Protein AF-0000000066339302 (afdb_homodimer)

Secondary structure (DSSP, 8-state):
-------------TTS--SS-EEEEEETT-EEEEE--TTEEEEEEEEEEEBSSSSTT-SSTTS----SSB--TTHHHHHHHH--SSEEEEE-SHHHH--SSTTS--EEEEEEEEEE---/-------------TTS--SS-EEEEEETT-EEEEE--TTEEEEEEEEEEEESSSSTT-SSTTS----SSEE-TTHHHHHHHH--SSEEEEE-SHHHH--SSTTS--EEEEEEEEEE---

Radius of gyration: 18.71 Å; Cα contacts (8 Å, |Δi|>4): 495; chains: 2; bounding box: 59×50×57 Å

Organism: Danio rerio (NCBI:txid7955)

Nearest PDB structures (foldseek):
  6ske-assembly2_B  TM=9.099E-01  e=1.446E-08  Mus musculus
  2jxa-assembly1_A  TM=8.877E-01  e=1.211E-08  Mus musculus
  6ska-assembly1_D  TM=9.083E-01  e=2.318E-08  Mus musculus
  6vhh-assembly1_B  TM=9.122E-01  e=5.954E-08  Homo sapiens
  8suf-assembly4_H  TM=9.346E-01  e=1.937E-07  Caenorhabditis elegans

Structure (mmCIF, N/CA/C/O backbone):
data_AF-0000000066339302-model_v1
#
loop_
_entity.id
_entity.type
_entity.pdbx_description
1 polymer 'D-galactoside-specific lectin isoform X1'
#
loop_
_atom_site.group_PDB
_atom_site.id
_atom_site.type_symbol
_atom_site.label_atom_id
_atom_site.label_alt_id
_atom_site.label_comp_id
_atom_site.label_asym_id
_atom_site.label_entity_id
_atom_site.label_seq_id
_atom_site.pdbx_PDB_ins_code
_atom_site.Cartn_x
_atom_site.Cartn_y
_atom_site.Cartn_z
_atom_site.occupancy
_atom_site.B_iso_or_equiv
_atom_site.auth_seq_id
_atom_site.auth_comp_id
_atom_site.auth_asym_id
_atom_site.auth_atom_id
_atom_site.pdbx_PDB_model_num
ATOM 1 N N . MET A 1 1 ? 38.031 -24.719 9.078 1 21.66 1 MET A N 1
ATOM 2 C CA . MET A 1 1 ? 37.5 -23.422 9.523 1 21.66 1 MET A CA 1
ATOM 3 C C . MET A 1 1 ? 36.219 -23.062 8.797 1 21.66 1 MET A C 1
ATOM 5 O O . MET A 1 1 ? 36.219 -22.797 7.59 1 21.66 1 MET A O 1
ATOM 9 N N . LEU A 1 2 ? 35.031 -23.609 9.094 1 25.84 2 LEU A N 1
ATOM 10 C CA . LEU A 1 2 ? 33.75 -23.672 8.43 1 25.84 2 LEU A CA 1
ATOM 11 C C . LEU A 1 2 ? 33 -22.344 8.57 1 25.84 2 LEU A C 1
ATOM 13 O O . LEU A 1 2 ? 32.844 -21.828 9.68 1 25.84 2 LEU A O 1
ATOM 17 N N . LEU A 1 3 ? 33.094 -21.391 7.602 1 24.3 3 LEU A N 1
ATOM 18 C CA . LEU A 1 3 ? 32.562 -20.031 7.551 1 24.3 3 LEU A CA 1
ATOM 19 C C . LEU A 1 3 ? 31.047 -20.031 7.656 1 24.3 3 LEU A C 1
ATOM 21 O O . LEU A 1 3 ? 30.359 -20.641 6.82 1 24.3 3 LEU A O 1
ATOM 25 N N . ASN A 1 4 ? 30.469 -20.094 8.875 1 28.41 4 ASN A N 1
ATOM 26 C CA . ASN A 1 4 ? 29.062 -19.969 9.242 1 28.41 4 ASN A CA 1
ATOM 27 C C . ASN A 1 4 ? 28.469 -18.641 8.75 1 28.41 4 ASN A C 1
ATOM 29 O O . ASN A 1 4 ? 28.844 -17.578 9.227 1 28.41 4 ASN A O 1
ATOM 33 N N . PHE A 1 5 ? 28.203 -18.516 7.48 1 26.23 5 PHE A N 1
ATOM 34 C CA . PHE A 1 5 ? 27.531 -17.297 7.004 1 26.23 5 PHE A CA 1
ATOM 35 C C . PHE A 1 5 ? 26.219 -17.078 7.723 1 26.23 5 PHE A C 1
ATOM 37 O O . PHE A 1 5 ? 25.25 -17.828 7.492 1 26.23 5 PHE A O 1
ATOM 44 N N . GLY A 1 6 ? 26.234 -16.672 8.984 1 25.89 6 GLY A N 1
ATOM 45 C CA . GLY A 1 6 ? 25.062 -16.234 9.711 1 25.89 6 GLY A CA 1
ATOM 46 C C . GLY A 1 6 ? 24.203 -15.266 8.922 1 25.89 6 GLY A C 1
ATOM 47 O O . GLY A 1 6 ? 24.672 -14.203 8.508 1 25.89 6 GLY A O 1
ATOM 48 N N . LEU A 1 7 ? 23.359 -15.75 8.102 1 23.72 7 LEU A N 1
ATOM 49 C CA . LEU A 1 7 ? 22.422 -14.922 7.355 1 23.72 7 LEU A CA 1
ATOM 50 C C . LEU A 1 7 ? 21.656 -13.984 8.289 1 23.72 7 LEU A C 1
ATOM 52 O O . LEU A 1 7 ? 20.891 -14.43 9.133 1 23.72 7 LEU A O 1
ATOM 56 N N . LEU A 1 8 ? 22.281 -12.914 8.82 1 21.17 8 LEU A N 1
ATOM 57 C CA . LEU A 1 8 ? 21.625 -11.82 9.531 1 21.17 8 LEU A CA 1
ATOM 58 C C . LEU A 1 8 ? 20.375 -11.352 8.805 1 21.17 8 LEU A C 1
ATOM 60 O O . LEU A 1 8 ? 20.469 -10.773 7.715 1 21.17 8 LEU A O 1
ATOM 64 N N . ILE A 1 9 ? 19.5 -12.195 8.734 1 25.31 9 ILE A N 1
ATOM 65 C CA . ILE A 1 9 ? 18.203 -11.734 8.242 1 25.31 9 ILE A CA 1
ATOM 66 C C . ILE A 1 9 ? 17.781 -10.469 8.984 1 25.31 9 ILE A C 1
ATOM 68 O O . ILE A 1 9 ? 17.516 -10.508 10.188 1 25.31 9 ILE A O 1
ATOM 72 N N . SER A 1 10 ? 18.453 -9.336 8.828 1 25.16 10 SER A N 1
ATOM 73 C CA . SER A 1 10 ? 17.984 -8.07 9.383 1 25.16 10 SER A CA 1
ATOM 74 C C . SER A 1 10 ? 16.484 -7.895 9.18 1 25.16 10 SER A C 1
ATOM 76 O O . SER A 1 10 ? 15.992 -7.961 8.047 1 25.16 10 SER A O 1
ATOM 78 N N . TYR A 1 11 ? 15.719 -8.445 10.062 1 26.34 11 TYR A N 1
ATOM 79 C CA . TYR A 1 11 ? 14.375 -7.93 10.32 1 26.34 11 TYR A CA 1
ATOM 80 C C . TYR A 1 11 ? 14.32 -6.422 10.109 1 26.34 11 TYR A C 1
ATOM 82 O O . TYR A 1 11 ? 14.977 -5.664 10.836 1 26.34 11 TYR A O 1
ATOM 90 N N . VAL A 1 12 ? 14.367 -5.926 9.008 1 31.53 12 VAL A N 1
ATOM 91 C CA . VAL A 1 12 ? 14.195 -4.48 8.93 1 31.53 12 VAL A CA 1
ATOM 92 C C . VAL A 1 12 ? 12.938 -4.07 9.688 1 31.53 12 VAL A C 1
ATOM 94 O O . VAL A 1 12 ? 11.82 -4.449 9.312 1 31.53 12 VAL A O 1
ATOM 97 N N . PRO A 1 13 ? 12.906 -3.938 11 1 32.78 13 PRO A N 1
ATOM 98 C CA . PRO A 1 13 ? 11.789 -3.334 11.727 1 32.78 13 PRO A CA 1
ATOM 99 C C . PRO A 1 13 ? 11.102 -2.219 10.945 1 32.78 13 PRO A C 1
ATOM 101 O O . PRO A 1 13 ? 11.734 -1.571 10.102 1 32.78 13 PRO A O 1
ATOM 104 N N . ASP A 1 14 ? 9.672 -2.246 10.906 1 36.25 14 ASP A N 1
ATOM 105 C CA . ASP A 1 14 ? 8.852 -1.217 10.273 1 36.25 14 ASP A CA 1
ATOM 106 C C . ASP A 1 14 ? 9.453 0.17 10.477 1 36.25 14 ASP A C 1
ATOM 108 O O . ASP A 1 14 ? 9.023 1.14 9.852 1 36.25 14 ASP A O 1
ATOM 112 N N . ASP A 1 15 ? 9.836 0.49 11.805 1 36.69 15 ASP A N 1
ATOM 113 C CA . ASP A 1 15 ? 10.234 1.846 12.18 1 36.69 15 ASP A CA 1
ATOM 114 C C . ASP A 1 15 ? 11.438 2.311 11.359 1 36.69 15 ASP A C 1
ATOM 116 O O . ASP A 1 15 ? 12.086 3.299 11.703 1 36.69 15 ASP A O 1
ATOM 120 N N . TYR A 1 16 ? 12.32 1.476 11.031 1 38.69 16 TYR A N 1
ATOM 121 C CA . TYR A 1 16 ? 13.641 2.031 10.766 1 38.69 16 TYR A CA 1
ATOM 122 C C . TYR A 1 16 ? 13.531 3.406 10.117 1 38.69 16 TYR A C 1
ATOM 124 O O . TYR A 1 16 ? 12.492 3.762 9.57 1 38.69 16 TYR A O 1
ATOM 132 N N . ASN A 1 17 ? 14.688 4.238 10.078 1 41.66 17 ASN A N 1
ATOM 133 C CA . ASN A 1 17 ? 15.258 5.512 9.656 1 41.66 17 ASN A CA 1
ATOM 134 C C . ASN A 1 17 ? 14.719 5.941 8.297 1 41.66 17 ASN A C 1
ATOM 136 O O . ASN A 1 17 ? 15.406 6.617 7.531 1 41.66 17 ASN A O 1
ATOM 140 N N . LEU A 1 18 ? 13.773 5.211 7.668 1 50.72 18 LEU A N 1
ATOM 141 C CA . LEU A 1 18 ? 13.828 5.238 6.211 1 50.72 18 LEU A CA 1
ATOM 142 C C . LEU A 1 18 ? 13.352 6.582 5.672 1 50.72 18 LEU A C 1
ATOM 144 O O . LEU A 1 18 ? 12.266 7.051 6.027 1 50.72 18 LEU A O 1
ATOM 148 N N . MET A 1 19 ? 14.289 7.445 5.352 1 65.69 19 MET A N 1
ATOM 149 C CA . MET A 1 19 ? 14.258 8.664 4.543 1 65.69 19 MET A CA 1
ATOM 150 C C . MET A 1 19 ? 13.211 8.555 3.436 1 65.69 19 MET A C 1
ATOM 152 O O . MET A 1 19 ? 12.922 9.539 2.754 1 65.69 19 MET A O 1
ATOM 156 N N . PHE A 1 20 ? 12.445 7.352 3.465 1 84.44 20 PHE A N 1
ATOM 157 C CA . PHE A 1 20 ? 11.508 7.23 2.359 1 84.44 20 PHE A CA 1
ATOM 158 C C . PHE A 1 20 ? 10.07 7.156 2.877 1 84.44 20 PHE A C 1
ATOM 160 O O . PHE A 1 20 ? 9.812 6.52 3.9 1 84.44 20 PHE A O 1
ATOM 167 N N . ALA A 1 21 ? 9.242 7.805 2.156 1 91.12 21 ALA A N 1
ATOM 168 C CA . ALA A 1 21 ? 7.82 7.801 2.51 1 91.12 21 ALA A CA 1
ATOM 169 C C . ALA A 1 21 ? 7.273 6.375 2.566 1 91.12 21 ALA A C 1
ATOM 171 O O . ALA A 1 21 ? 7.594 5.547 1.711 1 91.12 21 ALA A O 1
ATOM 172 N N . LYS A 1 22 ? 6.516 6.086 3.625 1 90.19 22 LYS A N 1
ATOM 173 C CA . LYS A 1 22 ? 5.855 4.801 3.824 1 90.19 22 LYS A CA 1
ATOM 174 C C . LYS A 1 22 ? 4.41 4.84 3.342 1 90.19 22 LYS A C 1
ATOM 176 O O . LYS A 1 22 ? 3.816 5.914 3.234 1 90.19 22 LYS A O 1
ATOM 181 N N . THR A 1 23 ? 3.908 3.684 2.92 1 93.38 23 THR A N 1
ATOM 182 C CA . THR A 1 23 ? 2.516 3.602 2.496 1 93.38 23 THR A CA 1
ATOM 183 C C . THR A 1 23 ? 1.752 2.586 3.34 1 93.38 23 THR A C 1
ATOM 185 O O . THR A 1 23 ? 2.23 1.472 3.564 1 93.38 23 THR A O 1
ATOM 188 N N . VAL A 1 24 ? 0.606 2.996 3.848 1 93.75 24 VAL A N 1
ATOM 189 C CA . VAL A 1 24 ? -0.328 2.084 4.5 1 93.75 24 VAL A CA 1
ATOM 190 C C . VAL A 1 24 ? -1.639 2.039 3.719 1 93.75 24 VAL A C 1
ATOM 192 O O . VAL A 1 24 ? -2.109 3.064 3.223 1 93.75 24 VAL A O 1
ATOM 195 N N . VAL A 1 25 ? -2.146 0.832 3.51 1 95.06 25 VAL A N 1
ATOM 196 C CA . VAL A 1 25 ? -3.432 0.614 2.855 1 95.06 25 VAL A CA 1
ATOM 197 C C . VAL A 1 25 ? -4.406 -0.035 3.836 1 95.06 25 VAL A C 1
ATOM 199 O O . VAL A 1 25 ? -4.121 -1.096 4.395 1 95.06 25 VAL A O 1
ATOM 202 N N . ILE A 1 26 ? -5.52 0.594 4.051 1 95.06 26 ILE A N 1
ATOM 203 C CA . ILE A 1 26 ? -6.555 0.129 4.969 1 95.06 26 ILE A CA 1
ATOM 204 C C . ILE A 1 26 ? -7.848 -0.134 4.199 1 95.06 26 ILE A C 1
ATOM 206 O O . ILE A 1 26 ? -8.406 0.777 3.586 1 95.06 26 ILE A O 1
ATOM 210 N N . CYS A 1 27 ? -8.344 -1.36 4.305 1 94.38 27 CYS A N 1
ATOM 211 C CA . CYS A 1 27 ? -9.547 -1.712 3.561 1 94.38 27 CYS A CA 1
ATOM 212 C C . CYS A 1 27 ? -10.781 -1.077 4.188 1 94.38 27 CYS A C 1
ATOM 214 O O . CYS A 1 27 ? -10.836 -0.873 5.402 1 94.38 27 CYS A O 1
ATOM 216 N N . GLU A 1 28 ? -11.773 -0.762 3.326 1 95.19 28 GLU A N 1
ATOM 217 C CA . GLU A 1 28 ? -13.031 -0.197 3.801 1 95.19 28 GLU A CA 1
ATOM 218 C C . GLU A 1 28 ? -13.625 -1.036 4.93 1 95.19 28 GLU A C 1
ATOM 220 O O . GLU A 1 28 ? -13.727 -2.258 4.812 1 95.19 28 GLU A O 1
ATOM 225 N N . GLY A 1 29 ? -13.938 -0.343 6.059 1 95 29 GLY A N 1
ATOM 226 C CA . GLY A 1 29 ? -14.539 -1.021 7.195 1 95 29 GLY A CA 1
ATOM 227 C C . GLY A 1 29 ? -13.531 -1.432 8.25 1 95 29 GLY A C 1
ATOM 228 O O . GLY A 1 29 ? -13.898 -1.991 9.281 1 95 29 GLY A O 1
ATOM 229 N N . HIS A 1 30 ? -12.297 -1.112 8.094 1 94.38 30 HIS A N 1
ATOM 230 C CA . HIS A 1 30 ? -11.25 -1.526 9.023 1 94.38 30 HIS A CA 1
ATOM 231 C C . HIS A 1 30 ? -10.539 -0.32 9.625 1 94.38 30 HIS A C 1
ATOM 233 O O . HIS A 1 30 ? -10.734 0.81 9.172 1 94.38 30 HIS A O 1
ATOM 239 N N . LEU A 1 31 ? -9.789 -0.609 10.633 1 94.56 31 LEU A N 1
ATOM 240 C CA . LEU A 1 31 ? -8.867 0.353 11.234 1 94.56 31 LEU A CA 1
ATOM 241 C C . LEU A 1 31 ? -7.426 0.05 10.844 1 94.56 31 LEU A C 1
ATOM 243 O O . LEU A 1 31 ? -7.094 -1.093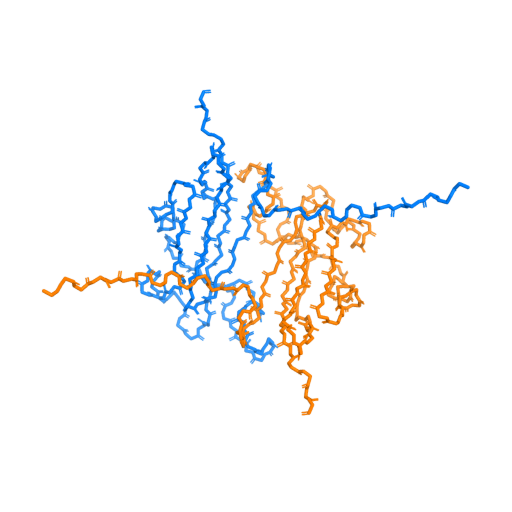 10.523 1 94.56 31 LEU A O 1
ATOM 247 N N . GLY A 1 32 ? -6.668 1.064 10.828 1 93.94 32 GLY A N 1
ATOM 248 C CA . GLY A 1 32 ? -5.242 0.907 10.602 1 93.94 32 GLY A CA 1
ATOM 249 C C . GLY A 1 32 ? -4.398 1.836 11.461 1 93.94 32 GLY A C 1
ATOM 250 O O . GLY A 1 32 ? -4.898 2.832 11.984 1 93.94 32 GLY A O 1
ATOM 251 N N . VAL A 1 33 ? -3.16 1.466 11.633 1 93.31 33 VAL A N 1
ATOM 252 C CA . VAL A 1 33 ? -2.26 2.225 12.492 1 93.31 33 VAL A CA 1
ATOM 253 C C . VAL A 1 33 ? -1.16 2.869 11.648 1 93.31 33 VAL A C 1
ATOM 255 O O . VAL A 1 33 ? -0.589 2.227 10.766 1 93.31 33 VAL A O 1
ATOM 258 N N . VAL A 1 34 ? -0.977 4.102 11.875 1 93.56 34 VAL A N 1
ATOM 259 C CA . VAL A 1 34 ? 0.171 4.852 11.375 1 93.56 34 VAL A CA 1
ATOM 260 C C . VAL A 1 34 ? 1.108 5.195 12.531 1 93.56 34 VAL A C 1
ATOM 262 O O . VAL A 1 34 ? 0.678 5.75 13.547 1 93.56 34 VAL A O 1
ATOM 265 N N . LYS A 1 35 ? 2.383 4.836 12.344 1 92.69 35 LYS A N 1
ATOM 266 C CA . LYS A 1 35 ? 3.252 5.012 13.508 1 92.69 35 LYS A CA 1
ATOM 267 C C . LYS A 1 35 ? 4.664 5.41 13.078 1 92.69 35 LYS A C 1
ATOM 269 O O . LYS A 1 35 ? 5.145 4.98 12.031 1 92.69 35 LYS A O 1
ATOM 274 N N . CYS A 1 36 ? 5.238 6.258 13.914 1 89.81 36 CYS A N 1
ATOM 275 C CA . CYS A 1 36 ? 6.648 6.625 13.812 1 89.81 36 CYS A CA 1
ATOM 276 C C . CYS A 1 36 ? 7.391 6.297 15.102 1 89.81 36 CYS A C 1
ATOM 278 O O . CYS A 1 36 ? 6.766 6.02 16.125 1 89.81 36 CYS A O 1
ATOM 280 N N . GLY A 1 37 ? 8.828 6.168 14.984 1 84.31 37 GLY A N 1
ATOM 281 C CA . GLY A 1 37 ? 9.664 5.91 16.141 1 84.31 37 GLY A CA 1
ATOM 282 C C . GLY A 1 37 ? 9.633 7.035 17.172 1 84.31 37 GLY A C 1
ATOM 283 O O . GLY A 1 37 ? 8.969 8.055 16.953 1 84.31 37 GLY A O 1
ATOM 284 N N . PRO A 1 38 ? 10.602 6.59 18.188 1 78.75 38 PRO A N 1
ATOM 285 C CA . PRO A 1 38 ? 10.703 7.594 19.25 1 78.75 38 PRO A CA 1
ATOM 286 C C . PRO A 1 38 ? 11.414 8.867 18.781 1 78.75 38 PRO A C 1
ATOM 288 O O . PRO A 1 38 ? 12.289 8.805 17.922 1 78.75 38 PRO A O 1
ATOM 291 N N . MET A 1 39 ? 10.852 9.984 18.75 1 83.25 39 MET A N 1
ATOM 292 C CA . MET A 1 39 ? 11.422 11.312 18.531 1 83.25 39 MET A CA 1
ATOM 293 C C . MET A 1 39 ? 11.07 11.828 17.141 1 83.25 39 MET A C 1
ATOM 295 O O . MET A 1 39 ? 11.758 12.695 16.594 1 83.25 39 MET A O 1
ATOM 299 N N . SER A 1 40 ? 10.25 11.133 16.578 1 86 40 SER A N 1
ATOM 300 C CA . SER A 1 40 ? 9.781 11.594 15.281 1 86 40 SER A CA 1
ATOM 301 C C . SER A 1 40 ? 8.258 11.711 15.25 1 86 40 SER A C 1
ATOM 303 O O . SER A 1 40 ? 7.562 10.984 15.961 1 86 40 SER A O 1
ATOM 305 N N . GLY A 1 41 ? 7.812 12.641 14.484 1 90.06 41 GLY A N 1
ATOM 306 C CA . GLY A 1 41 ? 6.387 12.828 14.281 1 90.06 41 GLY A CA 1
ATOM 307 C C . GLY A 1 41 ? 5.93 12.469 12.875 1 90.06 41 GLY A C 1
ATOM 308 O O . GLY A 1 41 ? 6.711 12.547 11.93 1 90.06 41 GLY A O 1
ATOM 309 N N . ILE A 1 42 ? 4.652 12.172 12.805 1 91.88 42 ILE A N 1
ATOM 310 C CA . ILE A 1 42 ? 4.062 11.766 11.539 1 91.88 42 ILE A CA 1
ATOM 311 C C . ILE A 1 42 ? 3.854 12.984 10.648 1 91.88 42 ILE A C 1
ATOM 313 O O . ILE A 1 42 ? 3.359 14.016 11.109 1 91.88 42 ILE A O 1
ATOM 317 N N . VAL A 1 43 ? 4.297 12.906 9.422 1 92.38 43 VAL A N 1
ATOM 318 C CA . VAL A 1 43 ? 3.982 13.875 8.375 1 92.38 43 VAL A CA 1
ATOM 319 C C . VAL A 1 43 ? 3.256 13.172 7.227 1 92.38 43 VAL A C 1
ATOM 321 O O . VAL A 1 43 ? 3.777 12.227 6.641 1 92.38 43 VAL A O 1
ATOM 324 N N . ILE A 1 44 ? 2.021 13.648 6.906 1 93.94 44 ILE A N 1
ATOM 325 C CA . ILE A 1 44 ? 1.227 13.039 5.848 1 93.94 44 ILE A CA 1
ATOM 326 C C . ILE A 1 44 ? 1.546 13.711 4.512 1 93.94 44 ILE A C 1
ATOM 328 O O . ILE A 1 44 ? 1.495 14.938 4.398 1 93.94 44 ILE A O 1
ATOM 332 N N . PHE A 1 45 ? 1.878 12.906 3.488 1 92.88 45 PHE A N 1
ATOM 333 C CA . PHE A 1 45 ? 2.201 13.445 2.172 1 92.88 45 PHE A CA 1
ATOM 334 C C . PHE A 1 45 ? 1.013 13.312 1.228 1 92.88 45 PHE A C 1
ATOM 336 O O . PHE A 1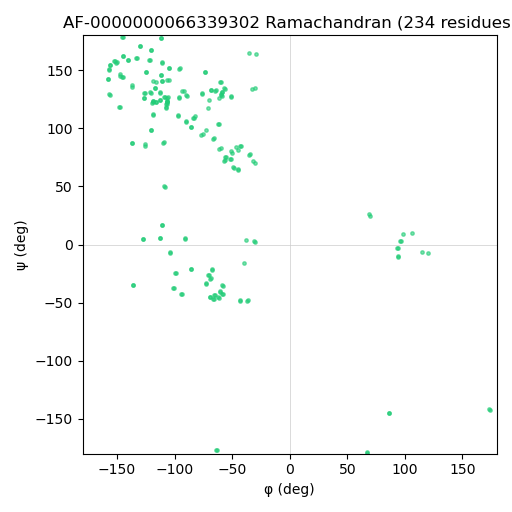 45 ? 0.824 14.148 0.341 1 92.88 45 PHE A O 1
ATOM 343 N N . ASP A 1 46 ? 0.308 12.258 1.321 1 94.5 46 ASP A N 1
ATOM 344 C CA . ASP A 1 46 ? -0.817 11.969 0.437 1 94.5 46 ASP A CA 1
ATOM 345 C C . ASP A 1 46 ? -1.795 11 1.091 1 94.5 46 ASP A C 1
ATOM 347 O O . ASP A 1 46 ? -1.408 10.211 1.956 1 94.5 46 ASP A O 1
ATOM 351 N N . ALA A 1 47 ? -3.016 11.141 0.716 1 97.62 47 ALA A N 1
ATOM 352 C CA . ALA A 1 47 ? -4.047 10.219 1.175 1 97.62 47 ALA A CA 1
ATOM 353 C C . ALA A 1 47 ? -5.242 10.211 0.227 1 97.62 47 ALA A C 1
ATOM 355 O O . ALA A 1 47 ? -5.621 11.258 -0.307 1 97.62 47 ALA A O 1
ATOM 356 N N . ASN A 1 48 ? -5.754 9.016 0.075 1 98.06 48 ASN A N 1
ATOM 357 C CA . ASN A 1 48 ? -6.949 8.883 -0.751 1 98.06 48 ASN A CA 1
ATOM 358 C C . ASN A 1 48 ? -7.855 7.766 -0.247 1 98.06 48 ASN A C 1
ATOM 360 O O . ASN A 1 48 ? -7.41 6.629 -0.073 1 98.06 48 ASN A O 1
ATOM 364 N N . TYR A 1 49 ? -9.094 8.078 0.162 1 98.44 49 TYR A N 1
ATOM 365 C CA . TYR A 1 49 ? -10.156 7.098 0.35 1 98.44 49 TYR A CA 1
ATOM 366 C C . TYR A 1 49 ? -10.961 6.918 -0.931 1 98.44 49 TYR A C 1
ATOM 368 O O . TYR A 1 49 ? -11.672 7.832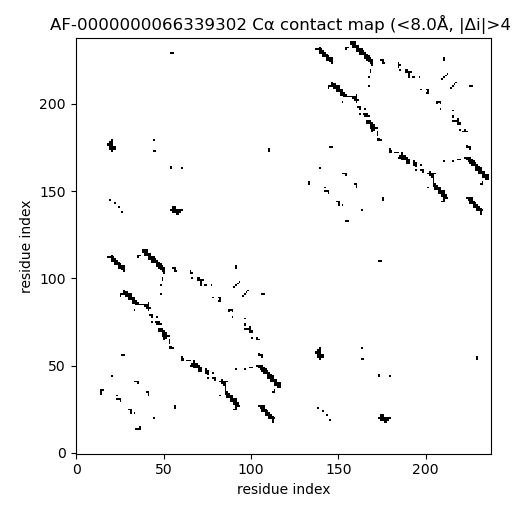 -1.363 1 98.44 49 TYR A O 1
ATOM 376 N N . GLY A 1 50 ? -10.781 5.883 -1.593 1 98 50 GLY A N 1
ATOM 377 C CA . GLY A 1 50 ? -11.305 5.598 -2.92 1 98 50 GLY A CA 1
ATOM 378 C C . GLY A 1 50 ? -10.781 4.305 -3.508 1 98 50 GLY A C 1
ATOM 379 O O . GLY A 1 50 ? -10.742 3.277 -2.826 1 98 50 GLY A O 1
ATOM 380 N N . ARG A 1 51 ? -10.531 4.348 -4.832 1 95.81 51 ARG A N 1
ATOM 381 C CA . ARG A 1 51 ? -10.023 3.162 -5.516 1 95.81 51 ARG A CA 1
ATOM 382 C C . ARG A 1 51 ? -9.281 3.545 -6.797 1 95.81 51 ARG A C 1
ATOM 384 O O . ARG A 1 51 ? -9.773 4.348 -7.59 1 95.81 51 ARG A O 1
ATOM 391 N N . THR A 1 52 ? -8.031 2.973 -6.879 1 93.88 52 THR A N 1
ATOM 392 C CA . THR A 1 52 ? -7.238 3.285 -8.062 1 93.88 52 THR A CA 1
ATOM 393 C C . THR A 1 52 ? -6.742 2.006 -8.734 1 93.88 52 THR A C 1
ATOM 395 O O . THR A 1 52 ? -5.93 2.059 -9.656 1 93.88 52 THR A O 1
ATOM 398 N N . ASP A 1 53 ? -7.168 0.826 -8.227 1 90.88 53 ASP A N 1
ATOM 399 C CA . ASP A 1 53 ? -6.785 -0.438 -8.852 1 90.88 53 ASP A CA 1
ATOM 400 C C . ASP A 1 53 ? -7.91 -1.464 -8.742 1 90.88 53 ASP A C 1
ATOM 402 O O . ASP A 1 53 ? -8.93 -1.21 -8.102 1 90.88 53 ASP A O 1
ATOM 406 N N . ASN A 1 54 ? -7.668 -2.672 -9.32 1 90.88 54 ASN A N 1
ATOM 407 C CA . ASN A 1 54 ? -8.75 -3.641 -9.438 1 90.88 54 ASN A CA 1
ATOM 408 C C . ASN A 1 54 ? -8.523 -4.848 -8.531 1 90.88 54 ASN A C 1
ATOM 410 O O . ASN A 1 54 ? -9.172 -5.879 -8.688 1 90.88 54 ASN A O 1
ATOM 414 N N . THR A 1 55 ? -7.625 -4.688 -7.562 1 91.44 55 THR A N 1
ATOM 415 C CA . THR A 1 55 ? -7.312 -5.926 -6.859 1 91.44 55 THR A CA 1
ATOM 416 C C . THR A 1 55 ? -7.273 -5.695 -5.352 1 91.44 55 THR A C 1
ATOM 418 O O . THR A 1 55 ? -7.715 -6.543 -4.574 1 91.44 55 THR A O 1
ATOM 421 N N . THR A 1 56 ? -6.816 -4.516 -4.887 1 91.69 56 THR A N 1
ATOM 422 C CA . THR A 1 56 ? -6.621 -4.215 -3.471 1 91.69 56 THR A CA 1
ATOM 423 C C . THR A 1 56 ? -7.934 -4.352 -2.705 1 91.69 56 THR A C 1
ATOM 425 O O . THR A 1 56 ? -8.977 -3.863 -3.152 1 91.69 56 THR A O 1
ATOM 428 N N . CYS A 1 57 ? -7.957 -5.082 -1.639 1 92.75 57 CYS A N 1
ATOM 429 C CA . CYS A 1 57 ? -9.039 -5.195 -0.663 1 92.75 57 CYS A CA 1
ATOM 430 C C . CYS A 1 57 ? -10.25 -5.895 -1.268 1 92.75 57 CYS A C 1
ATOM 432 O O . CYS A 1 57 ? -11.391 -5.574 -0.93 1 92.75 57 CYS A O 1
ATOM 434 N N . LEU A 1 58 ? -9.977 -6.695 -2.248 1 89.62 58 LEU A N 1
ATOM 435 C CA . LEU A 1 58 ? -11.062 -7.48 -2.82 1 89.62 58 LEU A CA 1
ATOM 436 C C . LEU A 1 58 ? -10.953 -8.945 -2.4 1 89.62 58 LEU A C 1
ATOM 438 O O . LEU A 1 58 ? -9.844 -9.477 -2.287 1 89.62 58 LEU A O 1
ATOM 442 N N . ARG A 1 59 ? -12.078 -9.555 -2.133 1 81.69 59 ARG A N 1
ATOM 443 C CA . ARG A 1 59 ? -12.125 -10.969 -1.793 1 81.69 59 ARG A CA 1
ATOM 444 C C . ARG A 1 59 ? -11.773 -11.836 -2.998 1 81.69 59 ARG A C 1
ATOM 446 O O . ARG A 1 59 ? -11.047 -12.828 -2.869 1 81.69 59 ARG A O 1
ATOM 453 N N . ARG A 1 60 ? -12.336 -11.539 -4.16 1 77.12 60 ARG A N 1
ATOM 454 C CA . ARG A 1 60 ? -12.078 -12.219 -5.426 1 77.12 60 ARG A CA 1
ATOM 455 C C . ARG A 1 60 ? -11.656 -11.234 -6.508 1 77.12 60 ARG A C 1
ATOM 457 O O . ARG A 1 60 ? -12.469 -10.828 -7.34 1 77.12 60 ARG A O 1
ATOM 464 N N . PRO A 1 61 ? -10.242 -11.023 -6.434 1 70.81 61 PRO A N 1
ATOM 465 C CA . PRO A 1 61 ? -9.789 -10.102 -7.477 1 70.81 61 PRO A CA 1
ATOM 466 C C . PRO A 1 61 ? -10.062 -10.625 -8.883 1 70.81 61 PRO A C 1
ATOM 468 O O . PRO A 1 61 ? -9.992 -11.828 -9.117 1 70.81 61 PRO A O 1
ATOM 471 N N . HIS A 1 62 ? -10.734 -9.906 -9.789 1 64.62 62 HIS A N 1
ATOM 472 C CA . HIS A 1 62 ? -10.938 -10.188 -11.203 1 64.62 62 HIS A CA 1
ATOM 473 C C . HIS A 1 62 ? -12.414 -10.312 -11.539 1 64.62 62 HIS A C 1
ATOM 475 O O . HIS A 1 62 ? -12.781 -10.469 -12.711 1 64.62 62 HIS A O 1
ATOM 481 N N . ARG A 1 63 ? -13.164 -10.305 -10.594 1 61.22 63 ARG A N 1
ATOM 482 C CA . ARG A 1 63 ? -14.555 -10.523 -10.961 1 61.22 63 ARG A CA 1
ATOM 483 C C . ARG A 1 63 ? -15.352 -9.219 -10.914 1 61.22 63 ARG A C 1
ATOM 485 O O . ARG A 1 63 ? -16.531 -9.195 -11.266 1 61.22 63 ARG A O 1
ATOM 492 N N . ARG A 1 64 ? -14.75 -8.258 -10.461 1 63.28 64 ARG A N 1
ATOM 493 C CA . ARG A 1 64 ? -15.602 -7.09 -10.281 1 63.28 64 ARG A CA 1
ATOM 494 C C . ARG A 1 64 ? -15.031 -5.871 -11 1 63.28 64 ARG A C 1
ATOM 496 O O . ARG A 1 64 ? -13.812 -5.711 -11.086 1 63.28 64 ARG A O 1
ATOM 503 N N . HIS A 1 65 ? -15.961 -5.352 -11.703 1 66.19 65 HIS A N 1
ATOM 504 C CA . HIS A 1 65 ? -15.602 -4.055 -12.266 1 66.19 65 HIS A CA 1
ATOM 505 C C . HIS A 1 65 ? -15.828 -2.932 -11.266 1 66.19 65 HIS A C 1
ATOM 507 O O . HIS A 1 65 ? -16.969 -2.672 -10.859 1 66.19 65 HIS A O 1
ATOM 513 N N . LEU A 1 66 ? -14.766 -2.467 -10.852 1 83.56 66 LEU A N 1
ATOM 514 C CA . LEU A 1 66 ? -14.883 -1.373 -9.891 1 83.56 66 LEU A CA 1
ATOM 515 C C . LEU A 1 66 ? -14.391 -0.063 -10.5 1 83.56 66 LEU A C 1
ATOM 517 O O . LEU A 1 66 ? -13.664 -0.07 -11.492 1 83.56 66 LEU A O 1
ATOM 521 N N . ASN A 1 67 ? -15.031 1.061 -10.109 1 92.19 67 ASN A N 1
ATOM 522 C CA . ASN A 1 67 ? -14.531 2.377 -10.492 1 92.19 67 ASN A CA 1
ATOM 523 C C . ASN A 1 67 ? -13.141 2.633 -9.914 1 92.19 67 ASN A C 1
ATOM 525 O O . ASN A 1 67 ? -12.992 2.912 -8.727 1 92.19 67 ASN A O 1
ATOM 529 N N . THR A 1 68 ? -12.133 2.52 -10.781 1 93.31 68 THR A N 1
ATOM 530 C CA . THR A 1 68 ? -10.766 2.67 -10.297 1 93.31 68 THR A CA 1
ATOM 531 C C . THR A 1 68 ? -10.312 4.129 -10.391 1 93.31 68 THR A C 1
ATOM 533 O O . THR A 1 68 ? -9.133 4.43 -10.234 1 93.31 68 THR A O 1
ATOM 536 N N . ASN A 1 69 ? -11.234 4.988 -10.773 1 94.12 69 ASN A N 1
ATOM 537 C CA . ASN A 1 69 ? -11.023 6.434 -10.711 1 94.12 69 ASN A CA 1
ATOM 538 C C . ASN A 1 69 ? -11.867 7.07 -9.609 1 94.12 69 ASN A C 1
ATOM 540 O O . ASN A 1 69 ? -12.602 8.031 -9.859 1 94.12 69 ASN A O 1
ATOM 544 N N . CYS A 1 70 ? -11.758 6.496 -8.492 1 96.81 70 CYS A N 1
ATOM 545 C CA . CYS A 1 70 ? -12.547 6.895 -7.328 1 96.81 70 CYS A CA 1
ATOM 546 C C . CYS A 1 70 ? -11.68 7.617 -6.305 1 96.81 70 CYS A C 1
ATOM 548 O O . CYS A 1 70 ? -10.719 7.043 -5.781 1 96.81 70 CYS A O 1
ATOM 550 N N . THR A 1 71 ? -12 8.836 -6.047 1 96.44 71 THR A N 1
ATOM 551 C CA . THR A 1 71 ? -11.281 9.641 -5.066 1 96.44 71 THR A CA 1
ATOM 552 C C . THR A 1 71 ? -12.25 10.445 -4.203 1 96.44 71 THR A C 1
ATOM 554 O O . THR A 1 71 ? -13.281 10.914 -4.688 1 96.44 71 THR A O 1
ATOM 557 N N . SER A 1 72 ? -12.008 10.492 -2.98 1 94.56 72 SER A N 1
ATOM 558 C CA . SER A 1 72 ? -12.766 11.352 -2.072 1 94.56 72 SER A CA 1
ATOM 559 C C . SER A 1 72 ? -12.07 12.695 -1.878 1 94.56 72 SER A C 1
ATOM 561 O O . SER A 1 72 ? -10.891 12.742 -1.53 1 94.56 72 SER A O 1
ATOM 563 N N . PRO A 1 73 ? -13.023 13.695 -2.033 1 89.38 73 PRO A N 1
ATOM 564 C CA . PRO A 1 73 ? -12.422 15.016 -1.794 1 89.38 73 PRO A CA 1
ATOM 565 C C . PRO A 1 73 ? -12.031 15.227 -0.335 1 89.38 73 PRO A C 1
ATOM 567 O O . PRO A 1 73 ? -12.68 14.695 0.569 1 89.38 73 PRO A O 1
ATOM 570 N N . ASN A 1 74 ? -10.969 15.672 0.014 1 94.88 74 ASN A N 1
ATOM 571 C CA . ASN A 1 74 ? -10.547 16.141 1.325 1 94.88 74 ASN A CA 1
ATOM 572 C C . ASN A 1 74 ? -9.867 15.039 2.133 1 94.88 74 ASN A C 1
ATOM 574 O O . ASN A 1 74 ? -9.602 15.211 3.322 1 94.88 74 ASN A O 1
ATOM 578 N N . THR A 1 75 ? -9.836 13.812 1.527 1 98.12 75 THR A N 1
ATOM 579 C CA . THR A 1 75 ? -9.211 12.719 2.266 1 98.12 75 THR A CA 1
ATOM 580 C C . THR A 1 75 ? -7.918 13.188 2.928 1 98.12 75 THR A C 1
ATOM 582 O O . THR A 1 75 ? -7.703 12.953 4.121 1 98.12 75 THR A O 1
ATOM 585 N N . LEU A 1 76 ? -7.109 13.852 2.143 1 96.94 76 LEU A N 1
ATOM 586 C CA . LEU A 1 76 ? -5.82 14.305 2.652 1 96.94 76 LEU A CA 1
ATOM 587 C C . LEU A 1 76 ? -6.004 15.219 3.863 1 96.94 76 LEU A C 1
ATOM 589 O O . LEU A 1 76 ? -5.312 15.055 4.875 1 96.94 76 LEU A O 1
ATOM 593 N N . ASP A 1 77 ? -6.961 16.094 3.773 1 97.19 77 ASP A N 1
ATOM 594 C CA . ASP A 1 77 ? -7.203 17.031 4.867 1 97.19 77 ASP A CA 1
ATOM 595 C C . ASP A 1 77 ? -7.688 16.297 6.117 1 97.19 77 ASP A C 1
ATOM 597 O O . ASP A 1 77 ? -7.211 16.562 7.223 1 97.19 77 ASP A O 1
ATOM 601 N N . ILE A 1 78 ? -8.609 15.43 5.98 1 97.88 78 ILE A N 1
ATOM 602 C CA . ILE A 1 78 ? -9.18 14.695 7.105 1 97.88 78 ILE A CA 1
ATOM 603 C C . ILE A 1 78 ? -8.094 13.859 7.777 1 97.88 78 ILE A C 1
ATOM 605 O O . ILE A 1 78 ? -7.961 13.875 9.008 1 97.88 78 ILE A O 1
ATOM 609 N N . VAL A 1 79 ? -7.297 13.172 7.02 1 98.12 79 VAL A N 1
ATOM 610 C CA . VAL A 1 79 ? -6.246 12.312 7.559 1 98.12 79 VAL A CA 1
ATOM 611 C C . VAL A 1 79 ? -5.199 13.172 8.273 1 98.12 79 VAL A C 1
ATOM 613 O O . VAL A 1 79 ? -4.727 12.812 9.352 1 98.12 79 VAL A O 1
ATOM 616 N N . THR A 1 80 ? -4.82 14.273 7.668 1 96.62 80 THR A N 1
ATOM 617 C CA . THR A 1 80 ? -3.826 15.156 8.266 1 96.62 80 THR A CA 1
ATOM 618 C C . THR A 1 80 ? -4.305 15.672 9.617 1 96.62 80 THR A C 1
ATOM 620 O O . THR A 1 80 ? -3.531 15.727 10.57 1 96.62 80 THR A O 1
ATOM 623 N N . LYS A 1 81 ? -5.516 16 9.711 1 95.81 81 LYS A N 1
ATOM 624 C CA . LYS A 1 81 ? -6.074 16.531 10.953 1 95.81 81 LYS A CA 1
ATOM 625 C C . LYS A 1 81 ? -6.219 15.43 12 1 95.81 81 LYS A C 1
ATOM 627 O O . LYS A 1 81 ? -6.062 15.68 13.195 1 95.81 81 LYS A O 1
ATOM 632 N N . SER A 1 82 ? -6.492 14.258 11.562 1 95.25 82 SER A N 1
ATOM 633 C CA . SER A 1 82 ? -6.797 13.156 12.469 1 95.25 82 SER A CA 1
ATOM 634 C C . SER A 1 82 ? -5.523 12.469 12.945 1 95.25 82 SER A C 1
ATOM 636 O O . SER A 1 82 ? -5.547 11.719 13.93 1 95.25 82 SER A O 1
ATOM 638 N N . CYS A 1 83 ? -4.52 12.672 12.188 1 92 83 CYS A N 1
ATOM 639 C CA . CYS A 1 83 ? -3.303 11.922 12.461 1 92 83 CYS A CA 1
ATOM 640 C C . CYS A 1 83 ? -2.133 12.852 12.75 1 92 83 CYS A C 1
ATOM 642 O O . CYS A 1 83 ? -1.489 13.352 11.828 1 92 83 CYS A O 1
ATOM 644 N N . ALA A 1 84 ? -1.889 13.023 13.938 1 86.06 84 ALA A N 1
ATOM 645 C CA . ALA A 1 84 ? -0.778 13.844 14.406 1 86.06 84 ALA A CA 1
ATOM 646 C C . ALA A 1 84 ? 0.012 13.133 15.5 1 86.06 84 ALA A C 1
ATOM 648 O O . ALA A 1 84 ? -0.466 12.156 16.078 1 86.06 84 ALA A O 1
ATOM 649 N N . GLY A 1 85 ? 1.245 13.602 15.703 1 89.56 85 GLY A N 1
ATOM 650 C CA . GLY A 1 85 ? 2.086 13.008 16.734 1 89.56 85 GLY A CA 1
ATOM 651 C C . GLY A 1 85 ? 2.861 11.797 16.234 1 89.56 85 GLY A C 1
ATOM 652 O O . GLY A 1 85 ? 3.346 11.781 15.102 1 89.56 85 GLY A O 1
ATOM 653 N N . ARG A 1 86 ? 3.043 10.82 17.141 1 89.31 86 ARG A N 1
ATOM 654 C CA . ARG A 1 86 ? 3.912 9.688 16.844 1 89.31 86 ARG A CA 1
ATOM 655 C C . ARG A 1 86 ? 3.1 8.477 16.391 1 89.31 86 ARG A C 1
ATOM 657 O O . ARG A 1 86 ? 3.643 7.539 15.805 1 89.31 86 ARG A O 1
ATOM 664 N N . HIS A 1 87 ? 1.882 8.414 16.781 1 93.44 87 HIS A N 1
ATOM 665 C CA . HIS A 1 87 ? 1.013 7.289 16.453 1 93.44 87 HIS A CA 1
ATOM 666 C C . HIS A 1 87 ? -0.437 7.738 16.297 1 93.44 87 HIS A C 1
ATOM 668 O O . HIS A 1 87 ? -0.89 8.633 17.016 1 93.44 87 HIS A O 1
ATOM 674 N N . CYS A 1 88 ? -1.117 7.074 15.352 1 95.31 88 CYS A N 1
ATOM 675 C CA . CYS A 1 88 ? -2.545 7.34 15.211 1 95.31 88 CYS A CA 1
ATOM 676 C C . CYS A 1 88 ? -3.273 6.121 14.656 1 95.31 88 CYS A C 1
ATOM 678 O O . CYS A 1 88 ? -2.646 5.223 14.094 1 95.31 88 CYS A O 1
ATOM 680 N N . ILE A 1 89 ? -4.582 6.141 14.953 1 95.75 89 ILE A N 1
ATOM 681 C CA . ILE A 1 89 ? -5.465 5.109 14.414 1 95.75 89 ILE A CA 1
ATOM 682 C C . ILE A 1 89 ? -6.434 5.734 13.414 1 95.75 89 ILE A C 1
ATOM 684 O O . ILE A 1 89 ? -7.074 6.746 13.711 1 95.75 89 ILE A O 1
ATOM 688 N N . LEU A 1 90 ? -6.453 5.211 12.203 1 96.88 90 LEU A N 1
ATOM 689 C CA . LEU A 1 90 ? -7.332 5.703 11.148 1 96.88 90 LEU A CA 1
ATOM 690 C C . LEU A 1 90 ? -8.414 4.68 10.812 1 96.88 90 LEU A C 1
ATOM 692 O O . LEU A 1 90 ? -8.141 3.477 10.781 1 96.88 90 LEU A O 1
ATOM 696 N N . ALA A 1 91 ? -9.594 5.168 10.57 1 96.5 91 ALA A N 1
ATOM 697 C CA . ALA A 1 91 ? -10.703 4.324 10.133 1 96.5 91 ALA A CA 1
ATOM 698 C C . ALA A 1 91 ? -11.008 4.547 8.656 1 96.5 91 ALA A C 1
ATOM 700 O O . ALA A 1 91 ? -11.242 5.68 8.227 1 96.5 91 ALA A O 1
ATOM 701 N N . ALA A 1 92 ? -10.953 3.438 7.906 1 96.88 92 ALA A N 1
ATOM 702 C CA . ALA A 1 92 ? -11.43 3.521 6.527 1 96.88 92 ALA A CA 1
ATOM 703 C C . ALA A 1 92 ? -12.938 3.289 6.453 1 96.88 92 ALA A C 1
ATOM 705 O O . ALA A 1 92 ? -13.391 2.145 6.457 1 96.88 92 ALA A O 1
ATOM 706 N N . SER A 1 93 ? -13.641 4.441 6.324 1 97.38 93 SER A N 1
ATOM 707 C CA . SER A 1 93 ? -15.086 4.281 6.359 1 97.38 93 SER A CA 1
ATOM 708 C C . SER A 1 93 ? -15.789 5.434 5.652 1 97.38 93 SER A C 1
ATOM 710 O O . SER A 1 93 ? -15.281 6.559 5.625 1 97.38 93 SER A O 1
ATOM 712 N N . ASN A 1 94 ? -17 5.062 5.199 1 97.31 94 ASN A N 1
ATOM 713 C CA . ASN A 1 94 ? -17.844 6.082 4.594 1 97.31 94 ASN A CA 1
ATOM 714 C C . ASN A 1 94 ? -18.312 7.109 5.621 1 97.31 94 ASN A C 1
ATOM 716 O O . ASN A 1 94 ? -18.625 8.242 5.266 1 97.31 94 ASN A O 1
ATOM 720 N N . ASP A 1 95 ? -18.297 6.758 6.891 1 97.19 95 ASP A N 1
ATOM 721 C CA . ASP A 1 95 ? -18.719 7.688 7.938 1 97.19 95 ASP A CA 1
ATOM 722 C C . ASP A 1 95 ? -17.719 8.828 8.086 1 97.19 95 ASP A C 1
ATOM 724 O O . ASP A 1 95 ? -18.094 9.938 8.469 1 97.19 95 ASP A O 1
ATOM 728 N N . VAL A 1 96 ? -16.562 8.57 7.805 1 97.06 96 VAL A N 1
ATOM 729 C CA . VAL A 1 96 ? -15.484 9.547 7.984 1 97.06 96 VAL A CA 1
ATOM 730 C C . VAL A 1 96 ? -15.266 10.312 6.684 1 97.06 96 VAL A C 1
ATOM 732 O O . VAL A 1 96 ? -15.117 11.539 6.695 1 97.06 96 VAL A O 1
ATOM 735 N N . PHE A 1 97 ? -15.289 9.57 5.535 1 97.88 97 PHE A N 1
ATOM 736 C CA . PHE A 1 97 ? -14.828 10.164 4.281 1 97.88 97 PHE A CA 1
ATOM 737 C C . PHE A 1 97 ? -15.992 10.328 3.307 1 97.88 97 PHE A C 1
ATOM 739 O O . PHE A 1 97 ? -15.789 10.68 2.145 1 97.88 97 PHE A O 1
ATOM 746 N N . SER A 1 98 ? -17.203 10.055 3.699 1 96.19 98 SER A N 1
ATOM 747 C CA . SER A 1 98 ? -18.359 9.984 2.816 1 96.19 98 SER A CA 1
ATOM 748 C C . SER A 1 98 ? -18.25 8.805 1.852 1 96.19 98 SER A C 1
ATOM 750 O O . SER A 1 98 ? -17.391 7.941 2.014 1 96.19 98 SER A O 1
ATOM 752 N N . ASP A 1 99 ? -19.219 8.656 0.985 1 96.25 99 ASP A N 1
ATOM 753 C CA . ASP A 1 99 ? -19.203 7.617 -0.039 1 96.25 99 ASP A 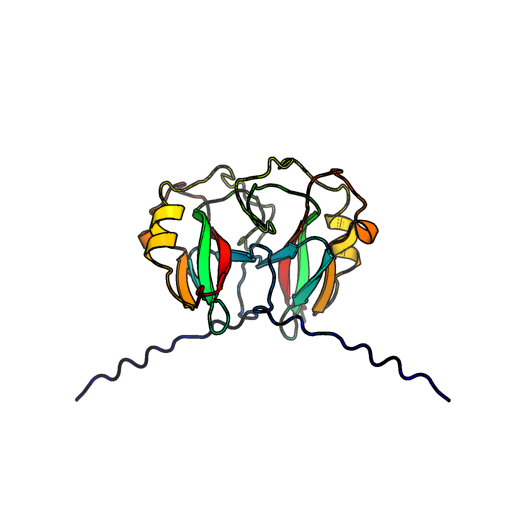CA 1
ATOM 754 C C . ASP A 1 99 ? -19 8.219 -1.429 1 96.25 99 ASP A C 1
ATOM 756 O O . ASP A 1 99 ? -19.969 8.469 -2.148 1 96.25 99 ASP A O 1
ATOM 760 N N . PRO A 1 100 ? -17.734 8.43 -1.886 1 95.75 100 PRO A N 1
ATOM 761 C CA . PRO A 1 100 ? -17.453 9.125 -3.145 1 95.75 100 PRO A CA 1
ATOM 762 C C . PRO A 1 100 ? -17.844 8.305 -4.371 1 95.75 100 PRO A C 1
ATOM 764 O O . PRO A 1 100 ? -18 8.852 -5.465 1 95.75 100 PRO A O 1
ATOM 767 N N . CYS A 1 101 ? -17.859 7.012 -4.27 1 96.38 101 CYS A N 1
ATOM 768 C CA . CYS A 1 101 ? -18.188 6.109 -5.371 1 96.38 101 CYS A CA 1
ATOM 769 C C . CYS A 1 101 ? -19.109 4.988 -4.902 1 96.38 101 CYS A C 1
ATOM 771 O O . CYS A 1 101 ? -18.656 3.879 -4.629 1 96.38 101 CYS A O 1
ATOM 773 N N . ILE A 1 102 ? -20.406 5.234 -4.93 1 94.31 102 ILE A N 1
ATOM 774 C CA . ILE A 1 102 ? -21.391 4.266 -4.477 1 94.31 102 ILE A CA 1
ATOM 775 C C . ILE A 1 102 ? -21.266 2.98 -5.293 1 94.31 102 ILE A C 1
ATOM 777 O O . ILE A 1 102 ? -21.125 3.025 -6.516 1 94.31 102 ILE A O 1
ATOM 781 N N . GLY A 1 103 ? -21.219 1.832 -4.629 1 91.31 103 GLY A N 1
ATOM 782 C CA . GLY A 1 103 ? -21.156 0.547 -5.309 1 91.31 103 GLY A CA 1
ATOM 783 C C . GLY A 1 103 ? -19.734 0.042 -5.492 1 91.31 103 GLY A C 1
ATOM 784 O O . GLY A 1 103 ? -19.516 -1.092 -5.93 1 91.31 103 GLY A O 1
ATOM 785 N N . THR A 1 104 ? -18.812 0.881 -5.215 1 93.56 104 THR A N 1
ATOM 786 C CA . THR A 1 104 ? -17.406 0.521 -5.324 1 93.56 104 THR A CA 1
ATOM 787 C C . THR A 1 104 ? -16.781 0.356 -3.939 1 93.56 104 THR A C 1
ATOM 789 O O . THR A 1 104 ? -16.875 1.25 -3.098 1 93.56 104 THR A O 1
ATOM 792 N N . ARG A 1 105 ? -16.266 -0.889 -3.73 1 92.88 105 ARG A N 1
ATOM 793 C CA . ARG A 1 105 ? -15.508 -1.059 -2.5 1 92.88 105 ARG A CA 1
ATOM 794 C C . ARG A 1 105 ? -14.25 -0.194 -2.512 1 92.88 105 ARG A C 1
ATOM 796 O O . ARG A 1 105 ? -13.5 -0.188 -3.492 1 92.88 105 ARG A O 1
ATOM 803 N N . LYS A 1 106 ? -14.039 0.511 -1.419 1 96.06 106 LYS A N 1
ATOM 804 C CA . LYS A 1 106 ? -12.93 1.459 -1.355 1 96.06 106 LYS A CA 1
ATOM 805 C C . LYS A 1 106 ? -11.859 0.99 -0.372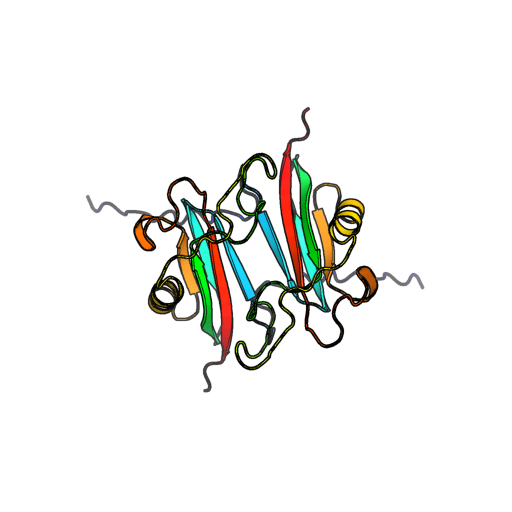 1 96.06 106 LYS A C 1
ATOM 807 O O . LYS A 1 106 ? -11.93 -0.125 0.148 1 96.06 106 LYS A O 1
ATOM 812 N N . TYR A 1 107 ? -10.758 1.761 -0.257 1 96.62 107 TYR A N 1
ATOM 813 C CA . TYR A 1 107 ? -9.711 1.673 0.757 1 96.62 107 TYR A CA 1
ATOM 814 C C . TYR A 1 107 ? -9.078 3.035 1.007 1 96.62 107 TYR A C 1
ATOM 816 O O . TYR A 1 107 ? -9.242 3.961 0.207 1 96.62 107 TYR A O 1
ATOM 824 N N . LEU A 1 108 ? -8.539 3.125 2.145 1 97.62 108 LEU A N 1
ATOM 825 C CA . LEU A 1 108 ? -7.766 4.312 2.488 1 97.62 108 LEU A CA 1
ATOM 826 C C . LEU A 1 108 ? -6.273 4.074 2.271 1 97.62 108 LEU A C 1
ATOM 828 O O . LEU A 1 108 ? -5.684 3.191 2.9 1 97.62 108 LEU A O 1
ATOM 832 N N . LYS A 1 109 ? -5.707 4.711 1.306 1 97.44 109 LYS A N 1
ATOM 833 C CA . LYS A 1 109 ? -4.266 4.727 1.091 1 97.44 109 LYS A CA 1
ATOM 834 C C . LYS A 1 109 ? -3.627 5.965 1.716 1 97.44 109 LYS A C 1
ATOM 836 O O . LYS A 1 109 ? -4.039 7.09 1.432 1 97.44 109 LYS A O 1
ATOM 841 N N . VAL A 1 110 ? -2.639 5.812 2.539 1 96.38 110 VAL A N 1
ATOM 842 C CA . VAL A 1 110 ? -1.954 6.922 3.193 1 96.38 110 VAL A CA 1
ATOM 843 C C . VAL A 1 110 ? -0.451 6.82 2.947 1 96.38 110 VAL A C 1
ATOM 845 O O . VAL A 1 110 ? 0.143 5.754 3.133 1 96.38 110 VAL A O 1
ATOM 848 N N . VAL A 1 111 ? 0.113 7.863 2.447 1 94.69 111 VAL A N 1
ATOM 849 C CA . VAL A 1 111 ? 1.558 7.988 2.285 1 94.69 111 VAL A CA 1
ATOM 850 C C . VAL A 1 111 ? 2.113 8.961 3.32 1 94.69 111 VAL A C 1
ATOM 852 O O . VAL A 1 111 ? 1.694 10.125 3.377 1 94.69 111 VAL A O 1
ATOM 855 N N . PHE A 1 112 ? 3.064 8.461 4.113 1 93.56 112 PHE A N 1
ATOM 856 C CA . PHE A 1 112 ? 3.5 9.289 5.234 1 93.56 112 PHE A CA 1
ATOM 857 C C . PHE A 1 112 ? 4.988 9.109 5.496 1 93.56 112 PHE A C 1
ATOM 859 O O . PHE A 1 112 ? 5.613 8.195 4.949 1 93.56 112 PHE A O 1
ATOM 866 N N . GLY A 1 113 ? 5.527 10.062 6.215 1 91.12 113 GLY A N 1
ATOM 867 C CA . GLY A 1 113 ? 6.902 10 6.691 1 91.12 113 GLY A CA 1
ATOM 868 C C . GLY A 1 113 ? 7.031 10.297 8.172 1 91.12 113 GLY A C 1
ATOM 869 O O . GLY A 1 113 ? 6.047 10.633 8.836 1 91.12 113 GLY A O 1
ATOM 870 N N . CYS A 1 114 ? 8.234 10.055 8.633 1 88.5 114 CYS A N 1
ATOM 871 C CA . CYS A 1 114 ? 8.555 10.367 10.023 1 88.5 114 CYS A CA 1
ATOM 872 C C . CYS A 1 114 ? 9.672 11.406 10.102 1 88.5 114 CYS A C 1
ATOM 874 O O . CYS A 1 114 ? 10.789 11.156 9.648 1 88.5 114 CYS A O 1
ATOM 876 N N . ALA A 1 115 ? 9.273 12.57 10.578 1 83.69 115 ALA A N 1
ATOM 877 C CA . ALA A 1 115 ? 10.219 13.672 10.656 1 83.69 115 ALA A CA 1
ATOM 878 C C . ALA A 1 115 ? 10.648 13.93 12.102 1 83.69 115 ALA A C 1
ATOM 880 O O . ALA A 1 115 ? 9.805 13.953 13.008 1 83.69 115 ALA A O 1
ATOM 881 N N . GLY A 1 116 ? 12.062 13.922 12.242 1 79.06 116 GLY A N 1
ATOM 882 C CA . GLY A 1 116 ? 12.602 14.203 13.57 1 79.06 116 GLY A CA 1
ATOM 883 C C . GLY A 1 116 ? 12.195 15.57 14.094 1 79.06 116 GLY A C 1
ATOM 884 O O . GLY A 1 116 ? 11.938 16.484 13.312 1 79.06 116 GLY A O 1
ATOM 885 N N . TYR A 1 117 ? 11.883 15.57 15.406 1 61.44 117 TYR A N 1
ATOM 886 C CA . TYR A 1 117 ? 11.68 16.859 16.047 1 61.44 117 TYR A CA 1
ATOM 887 C C . TYR A 1 117 ? 12.969 17.656 16.094 1 61.44 117 TYR A C 1
ATOM 889 O O . TYR A 1 117 ? 14.055 17.094 16.25 1 61.44 117 TYR A O 1
ATOM 897 N N . ASP A 1 118 ? 13.273 18.484 15.109 1 50.53 118 ASP A N 1
ATOM 898 C CA . ASP A 1 118 ? 14.43 19.359 15.289 1 50.53 118 ASP A CA 1
ATOM 899 C C . ASP A 1 118 ? 14.562 19.781 16.75 1 50.53 118 ASP A C 1
ATOM 901 O O . ASP A 1 118 ? 13.641 20.375 17.312 1 50.53 118 ASP A O 1
ATOM 905 N N . ARG A 1 119 ? 15.078 18.938 17.656 1 37.72 119 ARG A N 1
ATOM 906 C CA . ARG A 1 119 ? 15.578 19.625 18.844 1 37.72 119 ARG A CA 1
ATOM 907 C C . ARG A 1 119 ? 16.844 20.406 18.516 1 37.72 119 ARG A C 1
ATOM 909 O O . ARG A 1 119 ? 17.641 20.016 17.672 1 37.72 119 ARG A O 1
ATOM 916 N N . MET B 1 1 ? -20.656 2.104 40.531 1 21 1 MET B N 1
ATOM 917 C CA . MET B 1 1 ? -20.359 1.031 39.594 1 21 1 MET B CA 1
ATOM 918 C C . MET B 1 1 ? -19.688 1.582 38.344 1 21 1 MET B C 1
ATOM 920 O O . MET B 1 1 ? -20.312 2.283 37.562 1 21 1 MET B O 1
ATOM 924 N N . LEU B 1 2 ? -18.406 1.947 38.344 1 25.06 2 LEU B N 1
ATOM 925 C CA . LEU B 1 2 ? -17.594 2.732 37.406 1 25.06 2 LEU B CA 1
ATOM 926 C C . LEU B 1 2 ? -17.234 1.915 36.156 1 25.06 2 LEU B C 1
ATOM 928 O O . LEU B 1 2 ? -16.75 0.791 36.281 1 25.06 2 LEU B O 1
ATOM 932 N N . LEU B 1 3 ? -18 2.006 35.031 1 24.67 3 LEU B N 1
ATOM 933 C CA . LEU B 1 3 ? -17.922 1.264 33.781 1 24.67 3 LEU B CA 1
ATOM 934 C C . LEU B 1 3 ? -16.578 1.49 33.094 1 24.67 3 LEU B C 1
ATOM 936 O O . LEU B 1 3 ? -16.234 2.625 32.781 1 24.67 3 LEU B O 1
ATOM 940 N N . ASN B 1 4 ? -15.508 0.767 33.5 1 27.92 4 ASN B N 1
ATOM 941 C CA . ASN B 1 4 ? -14.18 0.69 32.906 1 27.92 4 ASN B CA 1
ATOM 942 C C . ASN B 1 4 ? -14.25 0.296 31.438 1 27.92 4 ASN B C 1
ATOM 944 O O . ASN B 1 4 ? -14.617 -0.831 31.109 1 27.92 4 ASN B O 1
ATOM 948 N N . PHE B 1 5 ? -14.633 1.187 30.562 1 25.84 5 PHE B N 1
ATOM 949 C CA . PHE B 1 5 ? -14.602 0.868 29.141 1 25.84 5 PHE B CA 1
ATOM 950 C C . PHE B 1 5 ? -13.195 0.466 28.703 1 25.84 5 PHE B C 1
ATOM 952 O O . PHE B 1 5 ? -12.297 1.307 28.625 1 25.84 5 PHE B O 1
ATOM 959 N N . GLY B 1 6 ? -12.719 -0.728 29.109 1 25.5 6 GLY B N 1
ATOM 960 C CA . GLY B 1 6 ? -11.508 -1.32 28.578 1 25.5 6 GLY B CA 1
ATOM 961 C C . GLY B 1 6 ? -11.406 -1.224 27.062 1 25.5 6 GLY B C 1
ATOM 962 O O . GLY B 1 6 ? -12.266 -1.741 26.344 1 25.5 6 GLY B O 1
ATOM 963 N N . LEU B 1 7 ? -10.984 -0.121 26.562 1 23.73 7 LEU B N 1
ATOM 964 C CA . LEU B 1 7 ? -10.758 0.051 25.125 1 23.73 7 LEU B CA 1
ATOM 965 C C . LEU B 1 7 ? -9.891 -1.08 24.578 1 23.73 7 LEU B C 1
ATOM 967 O O . LEU B 1 7 ? -8.727 -1.214 24.953 1 23.73 7 LEU B O 1
ATOM 971 N N . LEU B 1 8 ? -10.406 -2.307 24.422 1 20.92 8 LEU B N 1
ATOM 972 C CA . LEU B 1 8 ? -9.781 -3.406 23.703 1 20.92 8 LEU B CA 1
ATOM 973 C C . LEU B 1 8 ? -9.203 -2.924 22.375 1 20.92 8 LEU B C 1
ATOM 975 O O . LEU B 1 8 ? -9.953 -2.568 21.469 1 20.92 8 LEU B O 1
ATOM 979 N N . ILE B 1 9 ? -8.281 -2.123 22.484 1 25.08 9 ILE B N 1
ATOM 980 C CA . ILE B 1 9 ? -7.531 -1.818 21.281 1 25.08 9 ILE B CA 1
ATOM 981 C C . ILE B 1 9 ? -7.137 -3.115 20.578 1 25.08 9 ILE B C 1
ATOM 983 O O . ILE B 1 9 ? -6.32 -3.883 21.094 1 25.08 9 ILE B O 1
ATOM 987 N N . SER B 1 10 ? -8.07 -3.904 20.062 1 25 10 SER B N 1
ATOM 988 C CA . SER B 1 10 ? -7.727 -5.062 19.25 1 25 10 SER B CA 1
ATOM 989 C C . SER B 1 10 ? -6.613 -4.73 18.25 1 25 10 SER B C 1
ATOM 991 O O . SER B 1 10 ? -6.727 -3.779 17.484 1 25 10 SER B O 1
ATOM 993 N N . TYR B 1 11 ? -5.391 -4.828 18.703 1 26.09 11 TYR B N 1
ATOM 994 C CA . TYR B 1 11 ? -4.297 -5.121 17.797 1 26.09 11 TYR B CA 1
ATOM 995 C C . TYR B 1 11 ? -4.781 -5.98 16.625 1 26.09 11 TYR B C 1
ATOM 997 O O . TYR B 1 11 ? -5.195 -7.121 16.828 1 26.09 11 TYR B O 1
ATOM 1005 N N . VAL B 1 12 ? -5.5 -5.535 15.766 1 31.5 12 VAL B N 1
ATOM 1006 C CA . VAL B 1 12 ? -5.816 -6.434 14.664 1 31.5 12 VAL B CA 1
ATOM 1007 C C . VAL B 1 12 ? -4.531 -7.039 14.102 1 31.5 12 VAL B C 1
ATOM 1009 O O . VAL B 1 12 ? -3.682 -6.32 13.57 1 31.5 12 VAL B O 1
ATOM 1012 N N . PRO B 1 13 ? -3.873 -8.055 14.688 1 32.31 13 PRO B N 1
ATOM 1013 C CA . PRO B 1 13 ? -2.775 -8.789 14.055 1 32.31 13 PRO B CA 1
ATOM 1014 C C . PRO B 1 13 ? -2.902 -8.852 12.531 1 32.31 13 PRO B C 1
ATOM 1016 O O . PRO B 1 13 ? -4.016 -8.789 12 1 32.31 13 PRO B O 1
ATOM 1019 N N . ASP B 1 14 ? -1.682 -8.57 11.789 1 35.97 14 ASP B N 1
ATOM 1020 C CA . ASP B 1 14 ? -1.612 -8.688 10.336 1 35.97 14 ASP B CA 1
ATOM 1021 C C . ASP B 1 14 ? -2.451 -9.859 9.836 1 35.97 14 ASP B C 1
ATOM 1023 O O . ASP B 1 14 ? -2.631 -10.031 8.633 1 35.97 14 ASP B O 1
ATOM 1027 N N . ASP B 1 15 ? -2.225 -11.078 10.562 1 36.12 15 ASP B N 1
ATOM 1028 C CA . ASP B 1 15 ? -2.801 -12.328 10.07 1 36.12 15 ASP B CA 1
ATOM 1029 C C . ASP B 1 15 ? -4.32 -12.219 9.953 1 36.12 15 ASP B C 1
ATOM 1031 O O . ASP B 1 15 ? -5.016 -13.234 9.891 1 36.12 15 ASP B O 1
ATOM 1035 N N . TYR B 1 16 ? -4.906 -11.562 10.773 1 38.75 16 TYR B N 1
ATOM 1036 C CA . TYR B 1 16 ? -6.305 -11.945 10.883 1 38.75 16 TYR B CA 1
ATOM 1037 C C . TYR B 1 16 ? -6.828 -12.492 9.562 1 38.75 16 TYR B C 1
ATOM 1039 O O . TYR B 1 16 ? -6.254 -12.219 8.5 1 38.75 16 TYR B O 1
ATOM 1047 N N . ASN B 1 17 ? -8.023 -13.211 9.547 1 40.94 17 ASN B N 1
ATOM 1048 C CA . ASN B 1 17 ? -8.945 -14.031 8.773 1 40.94 17 ASN B CA 1
ATOM 1049 C C . ASN B 1 17 ? -9.094 -13.523 7.344 1 40.94 17 ASN B C 1
ATOM 1051 O O . ASN B 1 17 ? -10.07 -13.828 6.668 1 40.94 17 ASN B O 1
ATOM 1055 N N . LEU B 1 18 ? -8.688 -12.227 6.938 1 49.19 18 LEU B N 1
ATOM 1056 C CA . LEU B 1 18 ? -9.609 -11.367 6.203 1 49.19 18 LEU B CA 1
ATOM 1057 C C . LEU B 1 18 ? -9.617 -11.719 4.719 1 49.19 18 LEU B C 1
ATOM 1059 O O . LEU B 1 18 ? -8.555 -11.898 4.117 1 49.19 18 LEU B O 1
ATOM 1063 N N . MET B 1 19 ? -10.68 -12.258 4.254 1 63.56 19 MET B N 1
ATOM 1064 C CA . MET B 1 19 ? -11.297 -12.516 2.953 1 63.56 19 MET B CA 1
ATOM 1065 C C . MET B 1 19 ? -10.898 -11.438 1.947 1 63.56 19 MET B C 1
ATOM 1067 O O . MET B 1 19 ? -11.188 -11.562 0.755 1 63.56 19 MET B O 1
ATOM 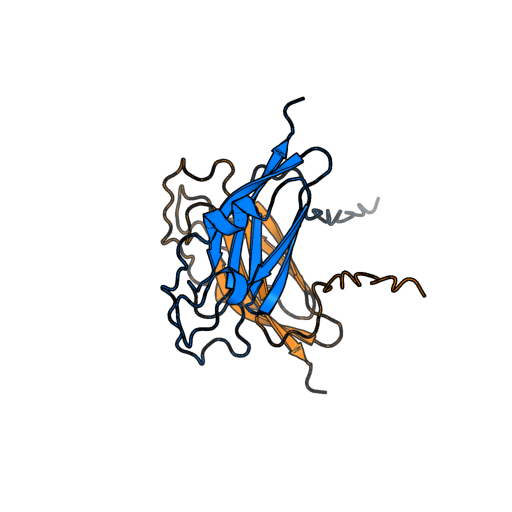1071 N N . PHE B 1 20 ? -10 -10.484 2.506 1 84.19 20 PHE B N 1
ATOM 1072 C CA . PHE B 1 20 ? -9.711 -9.414 1.555 1 84.19 20 PHE B CA 1
ATOM 1073 C C . PHE B 1 20 ? -8.242 -9.406 1.17 1 84.19 20 PHE B C 1
ATOM 1075 O O . PHE B 1 20 ? -7.371 -9.641 2.016 1 84.19 20 PHE B O 1
ATOM 1082 N N . ALA B 1 21 ? -8.039 -9.172 -0.067 1 91 21 ALA B N 1
ATOM 1083 C CA . ALA B 1 21 ? -6.672 -9.094 -0.576 1 91 21 ALA B CA 1
ATOM 1084 C C . ALA B 1 21 ? -5.863 -8.039 0.177 1 91 21 ALA B C 1
ATOM 1086 O O . ALA B 1 21 ? -6.367 -6.953 0.465 1 91 21 ALA B O 1
ATOM 1087 N N . LYS B 1 22 ? -4.648 -8.406 0.57 1 90.12 22 LYS B N 1
ATOM 1088 C CA . LYS B 1 22 ? -3.709 -7.52 1.251 1 90.12 22 LYS B CA 1
ATOM 1089 C C . LYS B 1 22 ? -2.734 -6.887 0.261 1 90.12 22 LYS B C 1
ATOM 1091 O O . LYS B 1 22 ? -2.521 -7.414 -0.833 1 90.12 22 LYS B O 1
ATOM 1096 N N . THR B 1 23 ? -2.26 -5.695 0.604 1 93.25 23 THR B N 1
ATOM 1097 C CA . THR B 1 23 ? -1.277 -5.031 -0.245 1 93.25 23 THR B CA 1
ATOM 1098 C C . THR B 1 23 ? 0.009 -4.754 0.53 1 93.25 23 THR B C 1
ATOM 1100 O O . THR B 1 23 ? -0.034 -4.258 1.657 1 93.25 23 THR B O 1
ATOM 1103 N N . VAL B 1 24 ? 1.133 -5.121 -0.061 1 93.75 24 VAL B N 1
ATOM 1104 C CA . VAL B 1 24 ? 2.445 -4.746 0.454 1 93.75 24 VAL B CA 1
ATOM 1105 C C . VAL B 1 24 ? 3.17 -3.873 -0.567 1 93.75 24 VAL B C 1
ATOM 1107 O O . VAL B 1 24 ? 3.088 -4.117 -1.773 1 93.75 24 VAL B O 1
ATOM 1110 N N . VAL B 1 25 ? 3.762 -2.801 -0.08 1 95.06 25 VAL B N 1
ATOM 1111 C CA . VAL B 1 25 ? 4.57 -1.904 -0.901 1 95.06 25 VAL B CA 1
ATOM 1112 C C . VAL B 1 25 ? 6.02 -1.926 -0.42 1 95.06 25 VAL B C 1
ATOM 1114 O O . VAL B 1 25 ? 6.293 -1.656 0.751 1 95.06 25 VAL B O 1
ATOM 1117 N N . ILE B 1 26 ? 6.922 -2.252 -1.297 1 95.12 26 ILE B N 1
ATOM 1118 C CA . ILE B 1 26 ? 8.352 -2.34 -1.006 1 95.12 26 ILE B CA 1
ATOM 1119 C C . ILE B 1 26 ? 9.117 -1.333 -1.861 1 95.12 26 ILE B C 1
ATOM 1121 O O . ILE B 1 26 ? 9.078 -1.4 -3.092 1 95.12 26 ILE B O 1
ATOM 1125 N N . CYS B 1 27 ? 9.859 -0.466 -1.191 1 94.62 27 CYS B N 1
ATOM 1126 C CA . CYS B 1 27 ? 10.586 0.564 -1.929 1 94.62 27 CYS B CA 1
ATOM 1127 C C . CYS B 1 27 ? 11.789 -0.026 -2.652 1 94.62 27 CYS B C 1
ATOM 1129 O O . CYS B 1 27 ? 12.383 -0.998 -2.184 1 94.62 27 CYS B O 1
ATOM 1131 N N . GLU B 1 28 ? 12.125 0.576 -3.809 1 95.31 28 GLU B N 1
ATOM 1132 C CA . GLU B 1 28 ? 13.289 0.149 -4.578 1 95.31 28 GLU B CA 1
ATOM 1133 C C . GLU B 1 28 ? 14.531 0.07 -3.695 1 95.31 28 GLU B C 1
ATOM 1135 O O . GLU B 1 28 ? 14.836 1.01 -2.959 1 95.31 28 GLU B O 1
ATOM 1140 N N . GLY B 1 29 ? 15.195 -1.106 -3.748 1 95.06 29 GLY B N 1
ATOM 1141 C CA . GLY B 1 29 ? 16.422 -1.302 -2.979 1 95.06 29 GLY B CA 1
ATOM 1142 C C . GLY B 1 29 ? 16.172 -1.985 -1.646 1 95.06 29 GLY B C 1
ATOM 1143 O O . GLY B 1 29 ? 17.125 -2.244 -0.896 1 95.06 29 GLY B O 1
ATOM 1144 N N . HIS B 1 30 ? 14.992 -2.365 -1.341 1 94.44 30 HIS B N 1
ATOM 1145 C CA . HIS B 1 30 ? 14.664 -2.969 -0.053 1 94.44 30 HIS B CA 1
ATOM 1146 C C . HIS B 1 30 ? 14.086 -4.371 -0.231 1 94.44 30 HIS B C 1
ATOM 1148 O O . HIS B 1 30 ? 13.773 -4.777 -1.351 1 94.44 30 HIS B O 1
ATOM 1154 N N . LEU B 1 31 ? 14.023 -5.055 0.871 1 94.69 31 LEU B N 1
ATOM 1155 C CA . LEU B 1 31 ? 13.336 -6.34 0.968 1 94.69 31 LEU B CA 1
ATOM 1156 C C . LEU B 1 31 ? 12 -6.188 1.689 1 94.69 31 LEU B C 1
ATOM 1158 O O . LEU B 1 31 ? 11.828 -5.266 2.49 1 94.69 31 LEU B O 1
ATOM 1162 N N . GLY B 1 32 ? 11.117 -7.031 1.353 1 94 32 GLY B N 1
ATOM 1163 C CA . GLY B 1 32 ? 9.844 -7.09 2.051 1 94 32 GLY B CA 1
ATOM 1164 C C . GLY B 1 32 ? 9.352 -8.508 2.266 1 94 32 GLY B C 1
ATOM 1165 O O . GLY B 1 32 ? 9.789 -9.438 1.584 1 94 32 GLY B O 1
ATOM 1166 N N . VAL B 1 33 ? 8.492 -8.656 3.227 1 93.31 33 VAL B N 1
ATOM 1167 C CA . VAL B 1 33 ? 7.984 -9.977 3.592 1 93.31 33 VAL B CA 1
ATOM 1168 C C . VAL B 1 33 ? 6.5 -10.07 3.244 1 93.31 33 VAL B C 1
ATOM 1170 O O . VAL B 1 33 ? 5.73 -9.148 3.518 1 93.31 33 VAL B O 1
ATOM 1173 N N . VAL B 1 34 ? 6.172 -11.117 2.58 1 93.56 34 VAL B N 1
ATOM 1174 C CA . VAL B 1 34 ? 4.789 -11.531 2.361 1 93.56 34 VAL B CA 1
ATOM 1175 C C . VAL B 1 34 ? 4.488 -12.781 3.186 1 93.56 34 VAL B C 1
ATOM 1177 O O . VAL B 1 34 ? 5.223 -13.773 3.115 1 93.56 34 VAL B O 1
ATOM 1180 N N . LYS B 1 35 ? 3.416 -12.688 3.969 1 92.75 35 LYS B N 1
ATOM 1181 C CA . LYS B 1 35 ? 3.215 -13.812 4.879 1 92.75 35 LYS B CA 1
ATOM 1182 C C . LYS B 1 35 ? 1.729 -14.102 5.074 1 92.75 35 LYS B C 1
ATOM 1184 O O . LYS B 1 35 ? 0.905 -13.188 5.062 1 92.75 35 LYS B O 1
ATOM 1189 N N . CYS B 1 36 ? 1.451 -15.398 5.203 1 89.94 36 CYS B N 1
ATOM 1190 C CA . CYS B 1 36 ? 0.136 -15.891 5.594 1 89.94 36 CYS B CA 1
ATOM 1191 C C . CYS B 1 36 ? 0.225 -16.734 6.863 1 89.94 36 CYS B C 1
ATOM 1193 O O . CYS B 1 36 ? 1.317 -17.109 7.285 1 89.94 36 CYS B O 1
ATOM 1195 N N . GLY B 1 37 ? -1.012 -16.875 7.59 1 84.38 37 GLY B N 1
ATOM 1196 C CA . GLY B 1 37 ? -1.082 -17.688 8.789 1 84.38 37 GLY B CA 1
ATOM 1197 C C . GLY B 1 37 ? -0.814 -19.156 8.523 1 84.38 37 GLY B C 1
ATOM 1198 O O . GLY B 1 37 ? -0.598 -19.562 7.375 1 84.38 37 GLY B O 1
ATOM 1199 N N . PRO B 1 38 ? -1.009 -19.797 9.789 1 79.81 38 PRO B N 1
ATOM 1200 C CA . PRO B 1 38 ? -0.806 -21.25 9.68 1 79.81 38 PRO B CA 1
ATOM 1201 C C . PRO B 1 38 ? -1.915 -21.938 8.891 1 79.81 38 PRO B C 1
ATOM 1203 O O . PRO B 1 38 ? -3.072 -21.516 8.938 1 79.81 38 PRO B O 1
ATOM 1206 N N . MET B 1 39 ? -1.681 -22.641 7.891 1 83.56 39 MET B N 1
ATOM 1207 C CA . MET B 1 39 ? -2.578 -23.5 7.129 1 83.56 39 MET B CA 1
ATOM 1208 C C . MET B 1 39 ? -3.086 -22.781 5.879 1 83.56 39 MET B C 1
ATOM 1210 O O . MET B 1 39 ? -4.133 -23.156 5.336 1 83.56 39 MET B O 1
ATOM 1214 N N . SER B 1 40 ? -2.535 -21.719 5.66 1 86.12 40 SER B N 1
ATOM 1215 C CA . SER B 1 40 ? -2.887 -21.031 4.43 1 86.12 40 SER B CA 1
ATOM 1216 C C . SER B 1 40 ? -1.651 -20.734 3.584 1 86.12 40 SER B C 1
ATOM 1218 O O . SER B 1 40 ? -0.549 -20.594 4.113 1 86.12 40 SER B O 1
ATOM 1220 N N . GLY B 1 41 ? -1.87 -20.734 2.312 1 90.19 41 GLY B N 1
ATOM 1221 C CA . GLY B 1 41 ? -0.812 -20.391 1.373 1 90.19 41 GLY B CA 1
ATOM 1222 C C . GLY B 1 41 ? -1.036 -19.078 0.665 1 90.19 41 GLY B C 1
ATOM 1223 O O . GLY B 1 41 ? -2.178 -18.641 0.495 1 90.19 41 GLY B O 1
ATOM 1224 N N . ILE B 1 42 ? 0.066 -18.531 0.221 1 91.94 42 ILE B N 1
ATOM 1225 C CA . ILE B 1 42 ? 0.031 -17.234 -0.448 1 91.94 42 ILE B CA 1
ATOM 1226 C C . ILE B 1 42 ? -0.504 -17.391 -1.868 1 91.94 42 ILE B C 1
ATOM 1228 O O . ILE B 1 42 ? -0.096 -18.312 -2.59 1 91.94 42 ILE B O 1
ATOM 1232 N N . VAL B 1 43 ? -1.46 -16.594 -2.232 1 92.38 43 VAL B N 1
ATOM 1233 C CA . VAL B 1 43 ? -1.927 -16.453 -3.607 1 92.38 43 VAL B CA 1
ATOM 1234 C C . VAL B 1 43 ? -1.723 -15.016 -4.074 1 92.38 43 VAL B C 1
ATOM 1236 O O . VAL B 1 43 ? -2.229 -14.078 -3.455 1 92.38 43 VAL B O 1
ATOM 1239 N N . ILE B 1 44 ? -0.961 -14.844 -5.191 1 94 44 ILE B N 1
ATOM 1240 C CA . ILE B 1 44 ? -0.678 -13.516 -5.711 1 94 44 ILE B CA 1
ATOM 1241 C C . ILE B 1 44 ? -1.756 -13.109 -6.715 1 94 44 ILE B C 1
ATOM 1243 O O . ILE B 1 44 ? -2.051 -13.859 -7.648 1 94 44 ILE B O 1
ATOM 1247 N N . PHE B 1 45 ? -2.348 -11.914 -6.523 1 92.75 45 PHE B N 1
ATOM 1248 C CA . PHE B 1 45 ? -3.391 -11.438 -7.426 1 92.75 45 PHE B CA 1
ATOM 1249 C C . PHE B 1 45 ? -2.83 -10.422 -8.414 1 92.75 45 PHE B C 1
ATOM 1251 O O . PHE B 1 45 ? -3.299 -10.328 -9.547 1 92.75 45 PHE B O 1
ATOM 1258 N N . ASP B 1 46 ? -1.95 -9.617 -7.973 1 94.5 46 ASP B N 1
ATOM 1259 C CA . ASP B 1 46 ? -1.376 -8.547 -8.789 1 94.5 46 ASP B CA 1
ATOM 1260 C C . ASP B 1 46 ? -0.011 -8.125 -8.25 1 94.5 46 ASP B C 1
ATOM 1262 O O . ASP B 1 46 ? 0.271 -8.273 -7.062 1 94.5 46 ASP B O 1
ATOM 1266 N N . ALA B 1 47 ? 0.793 -7.676 -9.156 1 97.62 47 ALA B N 1
ATOM 1267 C CA . ALA B 1 47 ? 2.096 -7.133 -8.781 1 97.62 47 ALA B CA 1
ATOM 1268 C C . ALA B 1 47 ? 2.631 -6.195 -9.859 1 97.62 47 ALA B C 1
ATOM 1270 O O . ALA B 1 47 ? 2.451 -6.449 -11.055 1 97.62 47 ALA B O 1
ATOM 1271 N N . ASN B 1 48 ? 3.264 -5.168 -9.359 1 98.06 48 ASN B N 1
ATOM 1272 C CA . ASN B 1 48 ? 3.891 -4.23 -10.289 1 98.06 48 ASN B CA 1
ATOM 1273 C C . ASN B 1 48 ? 5.152 -3.615 -9.688 1 98.06 48 ASN B C 1
ATOM 1275 O O . ASN B 1 48 ? 5.125 -3.074 -8.586 1 98.06 48 ASN B O 1
ATOM 1279 N N . TYR B 1 49 ? 6.324 -3.834 -10.305 1 98.44 49 TYR B N 1
ATOM 1280 C CA . TYR B 1 49 ? 7.531 -3.055 -10.047 1 98.44 49 TYR B CA 1
ATOM 1281 C C . TYR B 1 49 ? 7.617 -1.856 -10.984 1 98.44 49 TYR B C 1
ATOM 1283 O O . TYR B 1 49 ? 7.777 -2.018 -12.195 1 98.44 49 TYR B O 1
ATOM 1291 N N . GLY B 1 50 ? 7.383 -0.729 -10.523 1 98 50 GLY B N 1
ATOM 1292 C CA . GLY B 1 50 ? 7.234 0.507 -11.273 1 98 50 GLY B CA 1
ATOM 1293 C C . GLY B 1 50 ? 6.789 1.677 -10.422 1 98 50 GLY B C 1
ATOM 1294 O O . GLY B 1 50 ? 7.324 1.896 -9.328 1 98 50 GLY B O 1
ATOM 1295 N N . ARG B 1 51 ? 5.906 2.506 -11.016 1 95.88 51 ARG B N 1
ATOM 1296 C CA . ARG B 1 51 ? 5.402 3.672 -10.289 1 95.88 51 ARG B CA 1
ATOM 1297 C C . ARG B 1 51 ? 4.066 4.137 -10.859 1 95.88 51 ARG B C 1
ATOM 1299 O O . ARG B 1 51 ? 3.914 4.258 -12.078 1 95.88 51 ARG B O 1
ATOM 1306 N N . THR B 1 52 ? 3.107 4.301 -9.891 1 93.94 52 THR B N 1
ATOM 1307 C CA . THR B 1 52 ? 1.785 4.734 -10.336 1 93.94 52 THR B CA 1
ATOM 1308 C C . THR B 1 52 ? 1.325 5.957 -9.547 1 93.94 52 THR B C 1
ATOM 1310 O O . THR B 1 52 ? 0.172 6.379 -9.664 1 93.94 52 THR B O 1
ATOM 1313 N N . ASP B 1 53 ? 2.199 6.496 -8.672 1 90.88 53 ASP B N 1
ATOM 1314 C CA . ASP B 1 53 ? 1.854 7.703 -7.926 1 90.88 53 ASP B CA 1
ATOM 1315 C C . ASP B 1 53 ? 3.08 8.586 -7.715 1 90.88 53 ASP B C 1
ATOM 1317 O O . ASP B 1 53 ? 4.199 8.203 -8.062 1 90.88 53 ASP B O 1
ATOM 1321 N N . ASN B 1 54 ? 2.867 9.766 -7.055 1 91 54 ASN B N 1
ATOM 1322 C CA . ASN B 1 54 ? 3.941 10.75 -6.973 1 91 54 ASN B CA 1
ATOM 1323 C C . ASN B 1 54 ? 4.469 10.883 -5.547 1 91 54 ASN B C 1
ATOM 1325 O O . ASN B 1 54 ? 5.172 11.844 -5.23 1 91 54 ASN B O 1
ATOM 1329 N N . THR B 1 55 ? 4.164 9.898 -4.711 1 91.56 55 THR B N 1
ATOM 1330 C CA . THR B 1 55 ? 4.539 10.172 -3.326 1 91.56 55 THR B CA 1
ATOM 1331 C C . THR B 1 55 ? 5.195 8.953 -2.688 1 91.56 55 THR B C 1
ATOM 1333 O O . THR B 1 55 ? 6.148 9.086 -1.918 1 91.56 55 THR B O 1
ATOM 1336 N N . THR B 1 56 ? 4.762 7.73 -3.043 1 91.75 56 THR B N 1
ATOM 1337 C CA . THR B 1 56 ? 5.227 6.492 -2.422 1 91.75 56 THR B CA 1
ATOM 1338 C C . THR B 1 56 ? 6.738 6.348 -2.576 1 91.75 56 THR B C 1
ATOM 1340 O O . THR B 1 56 ? 7.281 6.559 -3.662 1 91.75 56 THR B O 1
ATOM 1343 N N . CYS B 1 57 ? 7.449 6.121 -1.524 1 92.88 57 CYS B N 1
ATOM 1344 C CA . CYS B 1 57 ? 8.859 5.762 -1.466 1 92.88 57 CYS B CA 1
ATOM 1345 C C . CYS B 1 57 ? 9.742 6.934 -1.884 1 92.88 57 CYS B C 1
ATOM 1347 O O . CYS B 1 57 ? 10.805 6.734 -2.475 1 92.88 57 CYS B O 1
ATOM 1349 N N . LEU B 1 58 ? 9.195 8.102 -1.715 1 89.69 58 LEU B N 1
ATOM 1350 C CA . LEU B 1 58 ? 10.008 9.281 -1.999 1 89.69 58 LEU B CA 1
ATOM 1351 C C . LEU B 1 58 ? 10.461 9.953 -0.708 1 89.69 58 LEU B C 1
ATOM 1353 O O . LEU B 1 58 ? 9.711 9.992 0.272 1 89.69 58 LEU B O 1
ATOM 1357 N N . ARG B 1 59 ? 11.68 10.438 -0.7 1 81.62 59 ARG B N 1
ATOM 1358 C CA . ARG B 1 59 ? 12.211 11.172 0.441 1 81.62 59 ARG B CA 1
ATOM 1359 C C . ARG B 1 59 ? 11.523 12.523 0.593 1 81.62 59 ARG B C 1
ATOM 1361 O O . ARG B 1 59 ? 11.211 12.945 1.71 1 81.62 59 ARG B O 1
ATOM 1368 N N . ARG B 1 60 ? 11.352 13.25 -0.514 1 77.31 60 ARG B N 1
ATOM 1369 C CA . ARG B 1 60 ? 10.68 14.539 -0.568 1 77.31 60 ARG B CA 1
ATOM 1370 C C . ARG B 1 60 ? 9.555 14.523 -1.604 1 77.31 60 ARG B C 1
ATOM 1372 O O . ARG B 1 60 ? 9.734 15 -2.727 1 77.31 60 ARG B O 1
ATOM 1379 N N . PRO B 1 61 ? 8.359 14 -1.021 1 71.5 61 PRO B N 1
ATOM 1380 C CA . PRO B 1 61 ? 7.254 14 -1.984 1 71.5 61 PRO B CA 1
ATOM 1381 C C . PRO B 1 61 ? 6.914 15.391 -2.504 1 71.5 61 PRO B C 1
ATOM 1383 O O . PRO B 1 61 ? 7.023 16.375 -1.764 1 71.5 61 PRO B O 1
ATOM 1386 N N . HIS B 1 62 ? 6.812 15.641 -3.814 1 64.94 62 HIS B N 1
ATOM 1387 C CA . HIS B 1 62 ? 6.34 16.859 -4.465 1 64.94 62 HIS B CA 1
ATOM 1388 C C . HIS B 1 62 ? 7.465 17.531 -5.246 1 64.94 62 HIS B C 1
ATOM 1390 O O . HIS B 1 62 ? 7.234 18.547 -5.926 1 64.94 62 HIS B O 1
ATOM 1396 N N . ARG B 1 63 ? 8.555 17.047 -5.113 1 61.91 63 ARG B N 1
ATOM 1397 C CA . ARG B 1 63 ? 9.602 17.781 -5.816 1 61.91 63 ARG B CA 1
ATOM 1398 C C . ARG B 1 63 ? 10.023 17.047 -7.09 1 61.91 63 ARG B C 1
ATOM 1400 O O . ARG B 1 63 ? 10.836 17.547 -7.859 1 61.91 63 ARG B O 1
ATOM 1407 N N . ARG B 1 64 ? 9.523 15.945 -7.254 1 63.44 64 ARG B N 1
ATOM 1408 C CA . ARG B 1 64 ? 10.062 15.227 -8.398 1 63.44 64 ARG B CA 1
ATOM 1409 C C . ARG B 1 64 ? 8.953 14.773 -9.336 1 63.44 64 ARG B C 1
ATOM 1411 O O . ARG B 1 64 ? 7.852 14.438 -8.891 1 63.44 64 ARG B O 1
ATOM 1418 N N . HIS B 1 65 ? 9.266 15.117 -10.516 1 66.88 65 HIS B N 1
ATOM 1419 C CA . HIS B 1 65 ? 8.391 14.547 -11.539 1 66.88 65 HIS B CA 1
ATOM 1420 C C . HIS B 1 65 ? 8.828 13.141 -11.914 1 66.88 65 HIS B C 1
ATOM 1422 O O . HIS B 1 65 ? 9.914 12.945 -12.453 1 66.88 65 HIS B O 1
ATOM 1428 N N . LEU B 1 66 ? 8.047 12.297 -11.508 1 83.81 66 LEU B N 1
ATOM 1429 C CA . LEU B 1 66 ? 8.367 10.906 -11.82 1 83.81 66 LEU B CA 1
ATOM 1430 C C . LEU B 1 66 ? 7.359 10.328 -12.805 1 83.81 66 LEU B C 1
ATOM 1432 O O . LEU B 1 66 ? 6.254 10.852 -12.953 1 83.81 66 LEU B O 1
ATOM 1436 N N . ASN B 1 67 ? 7.84 9.422 -13.711 1 92.31 67 ASN B N 1
ATOM 1437 C CA . ASN B 1 67 ? 6.934 8.672 -14.57 1 92.31 67 ASN B CA 1
ATOM 1438 C C . ASN B 1 67 ? 5.988 7.793 -13.758 1 92.31 67 ASN B C 1
ATOM 1440 O O . ASN B 1 67 ? 6.391 6.742 -13.258 1 92.31 67 ASN B O 1
ATOM 1444 N N . THR B 1 68 ? 4.742 8.242 -13.633 1 93.31 68 THR B N 1
ATOM 1445 C CA . THR B 1 68 ? 3.793 7.5 -12.805 1 93.31 68 THR B CA 1
ATOM 1446 C C . THR B 1 68 ? 3.039 6.469 -13.648 1 93.31 68 THR B C 1
ATOM 1448 O O . THR B 1 68 ? 2.039 5.906 -13.195 1 93.31 68 THR B O 1
ATOM 1451 N N . ASN B 1 69 ? 3.424 6.363 -14.898 1 94.12 69 ASN B N 1
ATOM 1452 C CA . ASN B 1 69 ? 2.955 5.289 -15.766 1 94.12 69 ASN B CA 1
ATOM 1453 C C . ASN B 1 69 ? 4.059 4.273 -16.047 1 94.12 69 ASN B C 1
ATOM 1455 O O . ASN B 1 69 ? 4.336 3.957 -17.203 1 94.12 69 ASN B O 1
ATOM 1459 N N . CYS B 1 70 ? 4.652 3.869 -15.016 1 96.81 70 CYS B N 1
ATOM 1460 C CA . CYS B 1 70 ? 5.797 2.969 -15.07 1 96.81 70 CYS B CA 1
ATOM 1461 C C . CYS B 1 70 ? 5.414 1.567 -14.609 1 96.81 70 CYS B C 1
ATOM 1463 O O . CYS B 1 70 ? 5.004 1.377 -13.469 1 96.81 70 CYS B O 1
ATOM 1465 N N . THR B 1 71 ? 5.527 0.62 -15.484 1 96.44 71 THR B N 1
ATOM 1466 C CA . THR B 1 71 ? 5.219 -0.772 -15.18 1 96.44 71 THR B CA 1
ATOM 1467 C C . THR B 1 71 ? 6.273 -1.702 -15.773 1 96.44 71 THR B C 1
ATOM 1469 O O . THR B 1 71 ? 6.773 -1.465 -16.875 1 96.44 71 THR B O 1
ATOM 1472 N N . SER B 1 72 ? 6.691 -2.617 -15.039 1 94.62 72 SER B N 1
ATOM 1473 C CA . SER B 1 72 ? 7.574 -3.664 -15.539 1 94.62 72 SER B CA 1
ATOM 1474 C C . SER B 1 72 ? 6.781 -4.871 -16.031 1 94.62 72 SER B C 1
ATOM 1476 O O . SER B 1 72 ? 5.949 -5.41 -15.305 1 94.62 72 SER B O 1
ATOM 1478 N N . PRO B 1 73 ? 7.258 -5.234 -17.281 1 89.5 73 PRO B N 1
ATOM 1479 C CA . PRO B 1 73 ? 6.574 -6.43 -17.781 1 89.5 73 PRO B CA 1
ATOM 1480 C C . PRO B 1 73 ? 6.914 -7.684 -16.984 1 89.5 73 PRO B C 1
ATOM 1482 O O . PRO B 1 73 ? 8.031 -7.801 -16.453 1 89.5 73 PRO B O 1
ATOM 1485 N N . ASN B 1 74 ? 6.117 -8.477 -16.578 1 94.75 74 ASN B N 1
ATOM 1486 C CA . ASN B 1 74 ? 6.305 -9.805 -16.016 1 94.75 74 ASN B CA 1
ATOM 1487 C C . ASN B 1 74 ? 6.387 -9.773 -14.5 1 94.75 74 ASN B C 1
ATOM 1489 O O . ASN B 1 74 ? 6.688 -10.781 -13.859 1 94.75 74 ASN B O 1
ATOM 1493 N N . THR B 1 75 ? 6.336 -8.523 -13.945 1 98.12 75 THR B N 1
ATOM 1494 C CA . THR B 1 75 ? 6.418 -8.438 -12.492 1 98.12 75 THR B CA 1
ATOM 1495 C C . THR B 1 75 ? 5.551 -9.508 -11.836 1 98.12 75 THR B C 1
ATOM 1497 O O . THR B 1 75 ? 6.008 -10.227 -10.953 1 98.12 75 THR B O 1
ATOM 1500 N N . LEU B 1 76 ? 4.332 -9.594 -12.312 1 97 76 LEU B N 1
ATOM 1501 C CA . LEU B 1 76 ? 3.396 -10.547 -11.727 1 97 76 LEU B CA 1
ATOM 1502 C C . LEU B 1 76 ? 3.939 -11.969 -11.812 1 97 76 LEU B C 1
ATOM 1504 O O . LEU B 1 76 ? 3.889 -12.719 -10.836 1 97 76 LEU B O 1
ATOM 1508 N N . ASP B 1 77 ? 4.504 -12.289 -12.945 1 97.19 77 ASP B N 1
ATOM 1509 C CA . ASP B 1 77 ? 5.035 -13.633 -13.148 1 97.19 77 ASP B CA 1
ATOM 1510 C C . ASP B 1 77 ? 6.219 -13.898 -12.219 1 97.19 77 ASP B C 1
ATOM 1512 O O . ASP B 1 77 ? 6.301 -14.961 -11.602 1 97.19 77 ASP B O 1
ATOM 1516 N N . ILE B 1 78 ? 7.121 -13.008 -12.141 1 97.88 78 ILE B N 1
ATOM 1517 C CA . ILE B 1 78 ? 8.32 -13.164 -11.32 1 97.88 78 ILE B CA 1
ATOM 1518 C C . ILE B 1 78 ? 7.922 -13.312 -9.852 1 97.88 78 ILE B C 1
ATOM 1520 O O . ILE B 1 78 ? 8.414 -14.203 -9.156 1 97.88 78 ILE B O 1
ATOM 1524 N N . VAL B 1 79 ? 7.039 -12.484 -9.367 1 98.12 79 VAL B N 1
ATOM 1525 C CA . VAL B 1 79 ? 6.609 -12.516 -7.973 1 98.12 79 VAL B CA 1
ATOM 1526 C C . VAL B 1 79 ? 5.887 -13.828 -7.684 1 98.12 79 VAL B C 1
ATOM 1528 O O . VAL B 1 79 ? 6.098 -14.438 -6.637 1 98.12 79 VAL B O 1
ATOM 1531 N N . THR B 1 80 ? 5.023 -14.242 -8.594 1 96.62 80 THR B N 1
ATOM 1532 C CA . THR B 1 80 ? 4.281 -15.484 -8.406 1 96.62 80 THR B CA 1
ATOM 1533 C C . THR B 1 80 ? 5.23 -16.672 -8.297 1 96.62 80 THR B C 1
ATOM 1535 O O . THR B 1 80 ? 5.039 -17.547 -7.453 1 96.62 80 THR B O 1
ATOM 1538 N N . LYS B 1 81 ? 6.223 -16.688 -9.062 1 95.81 81 LYS B N 1
ATOM 1539 C CA . LYS B 1 81 ? 7.188 -17.781 -9.062 1 95.81 81 LYS B CA 1
ATOM 1540 C C . LYS B 1 81 ? 8.07 -17.734 -7.816 1 95.81 81 LYS B C 1
ATOM 1542 O O . LYS B 1 81 ? 8.469 -18.781 -7.289 1 95.81 81 LYS B O 1
ATOM 1547 N N . SER B 1 82 ? 8.352 -16.578 -7.375 1 95.25 82 SER B N 1
ATOM 1548 C CA . SER B 1 82 ? 9.305 -16.391 -6.285 1 95.25 82 SER B CA 1
ATOM 1549 C C . SER B 1 82 ? 8.617 -16.531 -4.926 1 95.25 82 SER B C 1
ATOM 1551 O O . SER B 1 82 ? 9.289 -16.688 -3.904 1 95.25 82 SER B O 1
ATOM 1553 N N . CYS B 1 83 ? 7.359 -16.359 -4.977 1 92 83 CYS B N 1
ATOM 1554 C CA . CYS B 1 83 ? 6.641 -16.312 -3.709 1 92 83 CYS B CA 1
ATOM 1555 C C . CYS B 1 83 ? 5.59 -17.406 -3.631 1 92 83 CYS B C 1
ATOM 1557 O O . CYS B 1 83 ? 4.477 -17.25 -4.137 1 92 83 CYS B O 1
ATOM 1559 N N . ALA B 1 84 ? 5.922 -18.406 -3.018 1 85.88 84 ALA B N 1
ATOM 1560 C CA . ALA B 1 84 ? 5.039 -19.547 -2.799 1 85.88 84 ALA B CA 1
ATOM 1561 C C . ALA B 1 84 ? 5.074 -20 -1.343 1 85.88 84 ALA B C 1
ATOM 1563 O O . ALA B 1 84 ? 5.98 -19.641 -0.593 1 85.88 84 ALA B O 1
ATOM 1564 N N . GLY B 1 85 ? 4.027 -20.75 -0.942 1 89.5 85 GLY B N 1
ATOM 1565 C CA . GLY B 1 85 ? 3.965 -21.25 0.422 1 89.5 85 GLY B CA 1
ATOM 1566 C C . GLY B 1 85 ? 3.34 -20.266 1.391 1 89.5 85 GLY B C 1
ATOM 1567 O O . GLY B 1 85 ? 2.377 -19.578 1.05 1 89.5 85 GLY B O 1
ATOM 1568 N N . ARG B 1 86 ? 3.869 -20.266 2.633 1 89.5 86 ARG B N 1
ATOM 1569 C CA . ARG B 1 86 ? 3.242 -19.484 3.689 1 89.5 86 ARG B CA 1
ATOM 1570 C C . ARG B 1 86 ? 3.979 -18.156 3.9 1 89.5 86 ARG B C 1
ATOM 1572 O O . ARG B 1 86 ? 3.439 -17.234 4.512 1 89.5 86 ARG B O 1
ATOM 1579 N N . HIS B 1 87 ? 5.207 -18.109 3.549 1 93.44 87 HIS B N 1
ATOM 1580 C CA . HIS B 1 87 ? 6.02 -16.906 3.717 1 93.44 87 HIS B CA 1
ATOM 1581 C C . HIS B 1 87 ? 7.059 -16.797 2.611 1 93.44 87 HIS B C 1
ATOM 1583 O O . HIS B 1 87 ? 7.582 -17.797 2.131 1 93.44 87 HIS B O 1
ATOM 1589 N N . CYS B 1 88 ? 7.332 -15.531 2.25 1 95.31 88 CYS B N 1
ATOM 1590 C CA . CYS B 1 88 ? 8.406 -15.289 1.289 1 95.31 88 CYS B CA 1
ATOM 1591 C C . CYS B 1 88 ? 9.016 -13.906 1.488 1 95.31 88 CYS B C 1
ATOM 1593 O O . CYS B 1 88 ? 8.414 -13.047 2.135 1 95.31 88 CYS B O 1
ATOM 1595 N N . ILE B 1 89 ? 10.25 -13.82 0.985 1 95.75 89 ILE B N 1
ATOM 1596 C CA . ILE B 1 89 ? 10.953 -12.547 0.987 1 95.75 89 ILE B CA 1
ATOM 1597 C C . ILE B 1 89 ? 11.133 -12.055 -0.448 1 95.75 89 ILE B C 1
ATOM 1599 O O . ILE B 1 89 ? 11.594 -12.805 -1.313 1 95.75 89 ILE B O 1
ATOM 1603 N N . LEU B 1 90 ? 10.672 -10.859 -0.723 1 96.81 90 LEU B N 1
ATOM 1604 C CA . LEU B 1 90 ? 10.781 -10.266 -2.049 1 96.81 90 LEU B CA 1
ATOM 1605 C C . LEU B 1 90 ? 11.758 -9.094 -2.041 1 96.81 90 LEU B C 1
ATOM 1607 O O . LEU B 1 90 ? 11.789 -8.312 -1.089 1 96.81 90 LEU B O 1
ATOM 1611 N N . ALA B 1 91 ? 12.523 -8.984 -3.082 1 96.56 91 ALA B N 1
ATOM 1612 C CA . ALA B 1 91 ? 13.43 -7.859 -3.271 1 96.56 91 ALA B CA 1
ATOM 1613 C C . ALA B 1 91 ? 12.906 -6.91 -4.348 1 96.56 91 ALA B C 1
ATOM 1615 O O . ALA B 1 91 ? 12.648 -7.328 -5.48 1 96.56 91 ALA B O 1
ATOM 1616 N N . ALA B 1 92 ? 12.742 -5.656 -3.934 1 97 92 ALA B N 1
ATOM 1617 C CA . ALA B 1 92 ? 12.445 -4.645 -4.945 1 97 92 ALA B CA 1
ATOM 1618 C C . ALA B 1 92 ? 13.727 -4.094 -5.566 1 97 92 ALA B C 1
ATOM 1620 O O . ALA B 1 92 ? 14.375 -3.225 -4.984 1 97 92 ALA B O 1
ATOM 1621 N N . SER B 1 93 ? 14 -4.621 -6.785 1 97.38 93 SER B N 1
ATOM 1622 C CA . SER B 1 93 ? 15.273 -4.207 -7.367 1 97.38 93 SER B CA 1
ATOM 1623 C C . SER B 1 93 ? 15.258 -4.34 -8.891 1 97.38 93 SER B C 1
ATOM 1625 O O . SER B 1 93 ? 14.555 -5.199 -9.43 1 97.38 93 SER B O 1
ATOM 1627 N N . ASN B 1 94 ? 16.125 -3.504 -9.461 1 97.31 94 ASN B N 1
ATOM 1628 C CA . ASN B 1 94 ? 16.312 -3.584 -10.906 1 97.31 94 ASN B CA 1
ATOM 1629 C C . ASN B 1 94 ? 16.984 -4.898 -11.32 1 97.31 94 ASN B C 1
ATOM 1631 O O . ASN B 1 94 ? 16.812 -5.352 -12.453 1 97.31 94 ASN B O 1
ATOM 1635 N N . ASP B 1 95 ? 17.688 -5.531 -10.398 1 97.25 95 ASP B N 1
ATOM 1636 C CA . ASP B 1 95 ? 18.344 -6.797 -10.703 1 97.25 95 ASP B CA 1
ATOM 1637 C C . ASP B 1 95 ? 17.328 -7.91 -10.93 1 97.25 95 ASP B C 1
ATOM 1639 O O . ASP B 1 95 ? 17.578 -8.852 -11.688 1 97.25 95 ASP B O 1
ATOM 1643 N N . VAL B 1 96 ? 16.25 -7.801 -10.336 1 97.12 96 VAL B N 1
ATOM 1644 C CA . VAL B 1 96 ? 15.219 -8.828 -10.391 1 97.12 96 VAL B CA 1
ATOM 1645 C C . VAL B 1 96 ? 14.219 -8.5 -11.5 1 97.12 96 VAL B C 1
ATOM 1647 O O . VAL B 1 96 ? 13.828 -9.375 -12.273 1 97.12 96 VAL B O 1
ATOM 1650 N N . PHE B 1 97 ? 13.836 -7.195 -11.586 1 97.94 97 PHE B N 1
ATOM 1651 C CA . PHE B 1 97 ? 12.703 -6.828 -12.422 1 97.94 97 PHE B CA 1
ATOM 1652 C C . PHE B 1 97 ? 13.156 -6 -13.617 1 97.94 97 PHE B C 1
ATOM 1654 O O . PHE B 1 97 ? 12.336 -5.477 -14.367 1 97.94 97 PHE B O 1
ATOM 1661 N N . SER B 1 98 ? 14.445 -5.809 -13.82 1 96.19 98 SER B N 1
ATOM 1662 C CA . SER B 1 98 ? 15 -4.883 -14.805 1 96.19 98 SER B CA 1
ATOM 1663 C C . SER B 1 98 ? 14.688 -3.434 -14.438 1 96.19 98 SER B C 1
ATOM 1665 O O . SER B 1 98 ? 14.227 -3.156 -13.328 1 96.19 98 SER B O 1
ATOM 1667 N N . ASP B 1 99 ? 15.117 -2.512 -15.258 1 96.31 99 ASP B N 1
ATOM 1668 C CA . ASP B 1 99 ? 14.828 -1.095 -15.055 1 96.31 99 ASP B CA 1
ATOM 1669 C C . ASP B 1 99 ? 13.836 -0.583 -16.109 1 96.31 99 ASP B C 1
ATOM 1671 O O . ASP B 1 99 ? 14.242 -0.036 -17.125 1 96.31 99 ASP B O 1
ATOM 1675 N N . PRO B 1 100 ? 12.492 -0.695 -15.852 1 95.94 100 PRO B N 1
ATOM 1676 C CA . PRO B 1 100 ? 11.492 -0.356 -16.859 1 95.94 100 PRO B CA 1
ATOM 1677 C C . PRO B 1 100 ? 11.398 1.146 -17.125 1 95.94 100 PRO B C 1
ATOM 1679 O O . PRO B 1 100 ? 10.867 1.569 -18.156 1 95.94 100 PRO B O 1
ATOM 1682 N N . CYS B 1 101 ? 11.75 1.968 -16.188 1 96.44 101 CYS B N 1
ATOM 1683 C CA . CYS B 1 101 ? 11.688 3.422 -16.297 1 96.44 101 CYS B CA 1
ATOM 1684 C C . CYS B 1 101 ? 12.945 4.066 -15.719 1 96.44 101 CYS B C 1
ATOM 1686 O O . CYS B 1 101 ? 12.945 4.527 -14.578 1 96.44 101 CYS B O 1
ATOM 1688 N N . ILE B 1 102 ? 13.961 4.207 -16.531 1 94.38 102 ILE B N 1
ATOM 1689 C CA . ILE B 1 102 ? 15.234 4.777 -16.109 1 94.38 102 ILE B CA 1
ATOM 1690 C C . ILE B 1 102 ? 15.016 6.191 -15.578 1 94.38 102 ILE B C 1
ATOM 1692 O O . ILE B 1 102 ? 14.289 6.984 -16.188 1 94.38 102 ILE B O 1
ATOM 1696 N N . GLY B 1 103 ? 15.562 6.5 -14.406 1 91.38 103 GLY B N 1
ATOM 1697 C CA . GLY B 1 103 ? 15.453 7.832 -13.836 1 91.38 103 GLY B CA 1
ATOM 1698 C C . GLY B 1 103 ? 14.289 7.98 -12.883 1 91.38 103 GLY B C 1
ATOM 1699 O O . GLY B 1 103 ? 14.148 9.008 -12.211 1 91.38 103 GLY B O 1
ATOM 1700 N N . THR B 1 104 ? 13.461 7.012 -12.883 1 93.69 104 THR B N 1
ATOM 1701 C CA . THR B 1 104 ? 12.305 7.012 -11.992 1 93.69 104 THR B CA 1
ATOM 1702 C C . THR B 1 104 ? 12.5 6.02 -10.844 1 93.69 104 THR B C 1
ATOM 1704 O O . THR B 1 104 ? 12.805 4.848 -11.078 1 93.69 104 THR B O 1
ATOM 1707 N N . ARG B 1 105 ? 12.453 6.594 -9.625 1 92.94 105 ARG B N 1
ATOM 1708 C CA . ARG B 1 105 ? 12.461 5.68 -8.484 1 92.94 105 ARG B CA 1
ATOM 1709 C C . ARG B 1 105 ? 11.203 4.812 -8.477 1 92.94 105 ARG B C 1
ATOM 1711 O O . ARG B 1 105 ? 10.094 5.324 -8.617 1 92.94 105 ARG B O 1
ATOM 1718 N N . LYS B 1 106 ? 11.406 3.533 -8.289 1 96.25 106 LYS B N 1
ATOM 1719 C CA . LYS B 1 106 ? 10.289 2.592 -8.367 1 96.25 106 LYS B CA 1
ATOM 1720 C C . LYS B 1 106 ? 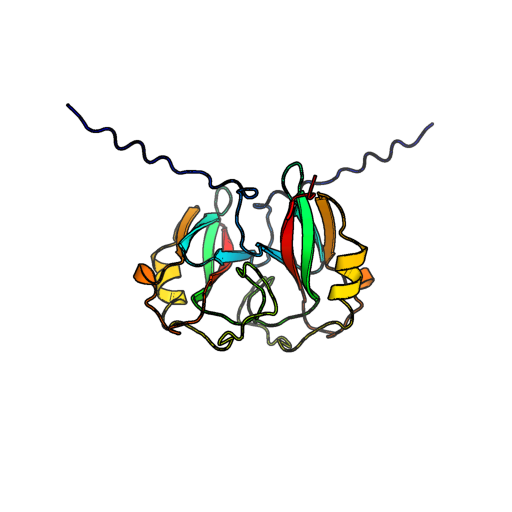9.984 1.986 -7.004 1 96.25 106 LYS B C 1
ATOM 1722 O O . LYS B 1 106 ? 10.555 2.4 -5.992 1 96.25 106 LYS B O 1
ATOM 1727 N N . TYR B 1 107 ? 8.938 1.134 -6.941 1 96.75 107 TYR B N 1
ATOM 1728 C CA . TYR B 1 107 ? 8.578 0.251 -5.836 1 96.75 107 TYR B CA 1
ATOM 1729 C C . TYR B 1 107 ? 7.867 -0.996 -6.34 1 96.75 107 TYR B C 1
ATOM 1731 O O . TYR B 1 107 ? 7.41 -1.035 -7.484 1 96.75 107 TYR B O 1
ATOM 1739 N N . LEU B 1 108 ? 7.949 -1.963 -5.543 1 97.62 108 LEU B N 1
ATOM 1740 C CA . LEU B 1 108 ?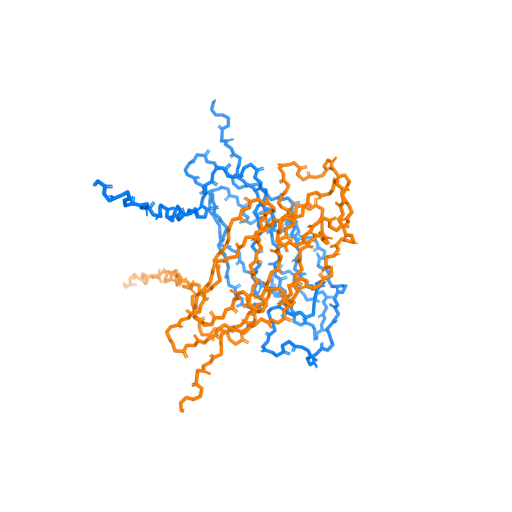 7.203 -3.188 -5.809 1 97.62 108 LEU B CA 1
ATOM 1741 C C . LEU B 1 108 ? 5.895 -3.207 -5.02 1 97.62 108 LEU B C 1
ATOM 1743 O O . LEU B 1 108 ? 5.906 -3.174 -3.787 1 97.62 108 LEU B O 1
ATOM 1747 N N . LYS B 1 109 ? 4.801 -3.104 -5.688 1 97.44 109 LYS B N 1
ATOM 1748 C CA . LYS B 1 109 ? 3.477 -3.289 -5.098 1 97.44 109 LYS B CA 1
ATOM 1749 C C . LYS B 1 109 ? 2.969 -4.711 -5.316 1 97.44 109 LYS B C 1
ATOM 1751 O O . LYS B 1 109 ? 2.918 -5.188 -6.453 1 97.44 109 LYS B O 1
ATOM 1756 N N . VAL B 1 110 ? 2.58 -5.398 -4.305 1 96.31 110 VAL B N 1
ATOM 1757 C CA . VAL B 1 110 ? 2.078 -6.766 -4.398 1 96.31 110 VAL B CA 1
ATOM 1758 C C . VAL B 1 110 ? 0.715 -6.863 -3.715 1 96.31 110 VAL B C 1
ATOM 1760 O O . VAL B 1 110 ? 0.547 -6.402 -2.584 1 96.31 110 VAL B O 1
ATOM 1763 N N . VAL B 1 111 ? -0.244 -7.348 -4.43 1 94.62 111 VAL B N 1
ATOM 1764 C CA . VAL B 1 111 ? -1.564 -7.648 -3.887 1 94.62 111 VAL B CA 1
ATOM 1765 C C . VAL B 1 111 ? -1.737 -9.156 -3.752 1 94.62 111 VAL B C 1
ATOM 1767 O O . VAL B 1 111 ? -1.618 -9.891 -4.734 1 94.62 111 VAL B O 1
ATOM 1770 N N . PHE B 1 112 ? -2.035 -9.594 -2.521 1 93.5 112 PHE B N 1
ATOM 1771 C CA . PHE B 1 112 ? -2.033 -11.031 -2.299 1 93.5 112 PHE B CA 1
ATOM 1772 C C . PHE B 1 112 ? -3.117 -11.43 -1.305 1 93.5 112 PHE B C 1
ATOM 1774 O O . PHE B 1 112 ? -3.707 -10.57 -0.647 1 93.5 112 PHE B O 1
ATOM 1781 N N . GLY B 1 113 ? -3.43 -12.695 -1.323 1 91.06 113 GLY B N 1
ATOM 1782 C CA . GLY B 1 113 ? -4.336 -13.305 -0.36 1 91.06 113 GLY B CA 1
ATOM 1783 C C . GLY B 1 113 ? -3.781 -14.562 0.273 1 91.06 113 GLY B C 1
ATOM 1784 O O . GLY B 1 113 ? -2.701 -15.023 -0.097 1 91.06 113 GLY B O 1
ATOM 1785 N N . CYS B 1 114 ? -4.512 -14.992 1.271 1 88.56 114 CYS B N 1
ATOM 1786 C CA . CYS B 1 114 ? -4.172 -16.25 1.94 1 88.56 114 CYS B CA 1
ATOM 1787 C C . CYS B 1 114 ? -5.297 -17.266 1.807 1 88.56 114 CYS B C 1
ATOM 1789 O O . CYS B 1 114 ? -6.406 -17.031 2.299 1 88.56 114 CYS B O 1
ATOM 1791 N N . ALA B 1 115 ? -4.988 -18.281 1.053 1 83.75 115 ALA B N 1
ATOM 1792 C CA . ALA B 1 115 ? -5.996 -19.312 0.789 1 83.75 115 ALA B CA 1
ATOM 1793 C C . ALA B 1 115 ? -5.703 -20.578 1.574 1 83.75 115 ALA B C 1
ATOM 1795 O O . ALA B 1 115 ? -4.559 -21.047 1.616 1 83.75 115 ALA B O 1
ATOM 1796 N N . GLY B 1 116 ? -6.836 -21 2.346 1 79 116 GLY B N 1
ATOM 1797 C CA . GLY B 1 116 ? -6.699 -22.234 3.096 1 79 116 GLY B CA 1
ATOM 1798 C C . GLY B 1 116 ? -6.41 -23.438 2.219 1 79 116 GLY B C 1
ATOM 1799 O O . GLY B 1 116 ? -6.785 -23.453 1.045 1 79 116 GLY B O 1
ATOM 1800 N N . TYR B 1 117 ? -5.504 -24.297 2.752 1 61.44 117 TYR B N 1
ATOM 1801 C CA . TYR B 1 117 ? -5.305 -25.578 2.086 1 61.44 117 TYR B CA 1
ATOM 1802 C C . TYR B 1 117 ? -6.555 -26.438 2.18 1 61.44 117 TYR B C 1
ATOM 1804 O O . TYR B 1 117 ? -7.27 -26.406 3.186 1 61.44 117 TYR B O 1
ATOM 1812 N N . ASP B 1 118 ? -7.484 -26.406 1.243 1 50.44 118 ASP B N 1
ATOM 1813 C CA . ASP B 1 118 ? -8.555 -27.391 1.303 1 50.44 118 ASP B CA 1
ATOM 1814 C C . ASP B 1 118 ? -8.047 -28.734 1.83 1 50.44 118 ASP B C 1
ATOM 1816 O O . ASP B 1 118 ? -7.125 -29.312 1.258 1 50.44 118 ASP B O 1
ATOM 1820 N N . ARG B 1 119 ? -7.828 -28.875 3.146 1 37.75 119 ARG B N 1
ATOM 1821 C CA . ARG B 1 119 ? -7.82 -30.281 3.527 1 37.75 119 ARG B CA 1
ATOM 1822 C C . ARG B 1 119 ? -9.227 -30.875 3.469 1 37.75 119 ARG B C 1
ATOM 1824 O O . ARG B 1 119 ? -10.211 -30.172 3.699 1 37.75 119 ARG B O 1
#

Sequence (238 aa):
MLLNFGLLISYVPDDYNLMFAKTVVICEGHLGVVKCGPMSGIVIFDANYGRTDNTTCLRRPHRRHLNTNCTSPNTLDIVTKSCAGRHCILAASNDVFSDPCIGTRKYLKVVFGCAGYDRMLLNFGLLISYVPDDYNLMFAKTVVICEGHLGVVKCGPMSGIVIFDANYGRTDNTTCLRRPHRRHLNTNCTSPNTLDIVTKSCAGRHCILAASNDVFSDPCIGTRKYLKVVFGCAGYDR

pLDDT: mean 81.0, std 23.9, range [20.92, 98.44]

Solvent-accessible surface area (backbone atoms only — not comparable to full-atom values): 13829 Å² total; per-residue (Å²): 137,82,82,76,78,74,76,74,71,72,72,74,60,91,58,59,86,59,67,37,23,42,74,49,78,26,40,56,78,34,71,39,77,49,75,36,47,93,66,20,29,48,42,75,76,44,40,37,43,23,24,76,61,72,42,72,52,28,68,63,61,77,75,59,90,59,64,39,85,30,63,24,85,56,30,42,57,54,49,49,73,65,39,51,53,37,55,32,74,46,70,20,41,49,89,77,58,47,72,72,45,84,95,39,85,41,28,30,39,38,27,31,39,64,43,64,61,84,122,136,81,84,75,77,73,77,75,72,69,71,73,58,93,60,60,89,62,67,38,24,43,74,48,78,26,40,56,77,36,71,39,78,49,77,38,49,93,67,22,29,49,42,75,76,46,41,38,42,24,24,77,62,71,42,71,52,27,68,62,61,76,75,59,90,60,66,39,86,29,64,23,85,57,31,43,57,55,50,48,71,64,39,53,51,37,56,34,74,46,68,20,40,50,90,76,59,46,74,72,46,83,96,39,85,38,29,28,40,38,27,30,38,64,43,65,61,85,121

InterPro domains:
  IPR000922 D-galactoside/L-rhamnose binding SUEL lectin domain [PF02140] (35-114)
  IPR000922 D-galactoside/L-rhamnose binding SUEL lectin domain [PS50228] (26-115)
  IPR043159 D-galactoside/L-rhamnose binding SUEL lectin domain superfamily [G3DSA:2.60.120.740] (16-118)

Foldseek 3Di:
DDPPPPPPPPPVPPAPPPPFKDKDKFWEPDKDKDFYDDQWKKDWDDKWWFAQDQAPNDPDRPPDDADRVFGFPCRSVQCRVQGIGGMGMDHRYCVRRNCRGPPHTTIMMTIIDIGGDPD/DDPPPPPPPPPVPPAPPDPFWDKDKFWEPDKDKDFYDPQWKKDWDDKWWFAQDQAPNDPDGPPDDADRVFGFPCRSVQCRVQGIGGMGMDHRYCVRRNCRGPPHTTIMMTIIDIGGDPD